Protein AF-A0A357WZM1-F1 (afdb_monomer)

Foldseek 3Di:
DVVCVVVVVVVVVVVVVLLVVLQVVLVVVVVVCVVVCVLVVLLVVCVVVCCLLPPQDDSPDPLVSLLSSLVVCLQAQVVSNNVSSLVSSLVSLCVVDPDNVDQDLSNVSSVLLVVLRNYQDNVVQLVVCVVVPNPGSCPCNVVSNVSSVVSVVVSSVCSVVPVPPPPDRDDPPDPPPPVPPD

Nearest PDB structures (foldseek):
  8gjg-assembly1_A  TM=2.738E-01  e=4.775E+00  synthetic construct

Mean predicted aligned error: 11.06 Å

pLDDT: mean 74.8, std 12.74, range [35.78, 91.56]

Sequence (182 aa):
VTNALLGGGEQAITLALTLGGAMCLWGGVMRIAEKGGLTALLAKVLAPLMRLLFPGLDPSGAACRAILMNMAANFLGLGNAATPLGIRAMNELSQLNPEPQSASRHMITFVVLNTASIQFLPTTVATLRLKYGAENPLNILPAVWLTSLGAAAVAIALSHLFALPNKKPQRQASASRRKAKA

Secondary structure (DSSP, 8-state):
-HHHHHHHHHHHHHHHHHHHHHHHHHHHHHHHHHHTTHHHHHHHHHHHHHHHHSTT--TTSHHHHHHHHHHHHHHTT-HHHHHHHHHHHHHHHHHT-S-TTS--HHHHHHHHHHHH---SS-HHHHHHHHHTT-S-TTTTHHHHHHHHHHHHHHHHHHHHHT------------SSSSSS--

Structure (mmCIF, N/CA/C/O backbone):
data_AF-A0A357WZM1-F1
#
_entry.id   AF-A0A357WZM1-F1
#
loop_
_atom_site.group_PDB
_atom_site.id
_atom_site.type_symbol
_atom_site.label_atom_id
_atom_site.label_alt_id
_atom_site.label_comp_id
_atom_site.label_asym_id
_atom_site.label_entity_id
_atom_site.label_seq_id
_atom_site.pdbx_PDB_ins_code
_atom_site.Cartn_x
_atom_site.Cartn_y
_atom_site.Cartn_z
_atom_site.occupancy
_atom_site.B_iso_or_equiv
_atom_site.auth_seq_id
_atom_site.auth_comp_id
_atom_site.auth_asym_id
_atom_site.auth_atom_id
_atom_site.pdbx_PDB_model_num
ATOM 1 N N . VAL A 1 1 ? 30.150 -16.099 1.520 1.00 61.38 1 VAL A N 1
ATOM 2 C CA . VAL A 1 1 ? 29.508 -15.261 2.565 1.00 61.38 1 VAL A CA 1
ATOM 3 C C . VAL A 1 1 ? 29.936 -13.795 2.448 1.00 61.38 1 VAL A C 1
ATOM 5 O O . VAL A 1 1 ? 29.063 -12.956 2.296 1.00 61.38 1 VAL A O 1
ATOM 8 N N . THR A 1 2 ? 31.234 -13.474 2.383 1.00 71.38 2 THR A N 1
ATOM 9 C CA . THR A 1 2 ? 31.750 -12.086 2.295 1.00 71.38 2 THR A CA 1
ATOM 10 C C . THR A 1 2 ? 31.256 -11.283 1.080 1.00 71.38 2 THR A C 1
ATOM 12 O O . THR A 1 2 ? 30.775 -10.171 1.258 1.00 71.38 2 THR A O 1
ATOM 15 N N . ASN A 1 3 ? 31.261 -11.850 -0.136 1.00 70.75 3 ASN A N 1
ATOM 16 C CA . ASN A 1 3 ? 30.740 -11.156 -1.331 1.00 70.75 3 ASN A CA 1
ATOM 17 C C . ASN A 1 3 ? 29.219 -10.927 -1.298 1.00 70.75 3 ASN A C 1
ATOM 19 O O . ASN A 1 3 ? 28.743 -9.931 -1.829 1.00 70.75 3 ASN A O 1
ATOM 23 N N . ALA A 1 4 ? 28.455 -11.814 -0.651 1.00 72.88 4 ALA A N 1
ATOM 24 C CA . ALA A 1 4 ? 27.015 -11.622 -0.466 1.00 72.88 4 ALA A CA 1
ATOM 25 C C . ALA A 1 4 ? 26.720 -10.532 0.580 1.00 72.88 4 ALA A C 1
ATOM 27 O O . ALA A 1 4 ? 25.769 -9.775 0.426 1.00 72.88 4 ALA A O 1
ATOM 28 N N . LEU A 1 5 ? 27.563 -10.418 1.613 1.00 73.06 5 LEU A N 1
ATOM 29 C CA . LEU A 1 5 ? 27.488 -9.361 2.625 1.00 73.06 5 LEU A CA 1
ATOM 30 C C . LEU A 1 5 ? 27.843 -7.983 2.046 1.00 73.06 5 LEU A C 1
ATOM 32 O O . LEU A 1 5 ? 27.104 -7.026 2.259 1.00 73.06 5 LEU A O 1
ATOM 36 N N . LEU A 1 6 ? 28.934 -7.891 1.278 1.00 77.00 6 LEU A N 1
ATOM 37 C CA . LEU A 1 6 ? 29.356 -6.642 0.634 1.00 77.00 6 LEU A CA 1
ATOM 38 C C . LEU A 1 6 ? 28.389 -6.221 -0.485 1.00 77.00 6 LEU A C 1
ATOM 40 O O . LEU A 1 6 ? 27.955 -5.072 -0.511 1.00 77.00 6 LEU A O 1
ATOM 44 N N . GLY A 1 7 ? 27.969 -7.158 -1.343 1.00 80.81 7 GLY A N 1
ATOM 45 C CA . GLY A 1 7 ? 26.978 -6.888 -2.389 1.00 80.81 7 GLY A CA 1
ATOM 46 C C . GLY A 1 7 ? 25.586 -6.557 -1.837 1.00 80.81 7 GLY A C 1
ATOM 47 O O . GLY A 1 7 ? 24.890 -5.707 -2.388 1.00 80.81 7 GLY A O 1
ATOM 48 N N . GLY A 1 8 ? 25.187 -7.167 -0.716 1.00 85.00 8 GLY A N 1
ATOM 49 C CA . GLY A 1 8 ? 23.934 -6.841 -0.032 1.00 85.00 8 GLY A CA 1
ATOM 50 C C . GLY A 1 8 ? 23.916 -5.417 0.529 1.00 85.00 8 GLY A C 1
ATOM 51 O O . GLY A 1 8 ? 22.894 -4.739 0.436 1.00 85.00 8 GLY A O 1
ATOM 52 N N . GLY A 1 9 ? 25.048 -4.936 1.057 1.00 85.75 9 GLY A N 1
ATOM 53 C CA . GLY A 1 9 ? 25.191 -3.557 1.533 1.00 85.75 9 GLY A CA 1
ATOM 54 C C . GLY A 1 9 ? 25.017 -2.523 0.417 1.00 85.75 9 GLY A C 1
ATOM 55 O O . GLY A 1 9 ? 24.249 -1.574 0.570 1.00 85.75 9 GLY A O 1
ATOM 56 N N . GLU A 1 10 ? 25.663 -2.737 -0.731 1.00 87.69 10 GLU A N 1
ATOM 57 C CA . GLU A 1 10 ? 25.513 -1.876 -1.913 1.00 87.69 10 GLU A CA 1
ATOM 58 C C . GLU A 1 10 ? 24.062 -1.856 -2.420 1.00 87.69 10 GLU A C 1
ATOM 60 O O . GLU A 1 10 ? 23.480 -0.789 -2.625 1.00 87.69 10 GLU A O 1
ATOM 65 N N . GLN A 1 11 ? 23.437 -3.031 -2.548 1.00 81.62 11 GLN A N 1
ATOM 66 C CA . GLN A 1 11 ? 22.039 -3.144 -2.972 1.00 81.62 11 GLN A CA 1
ATOM 67 C C . GLN A 1 11 ? 21.083 -2.434 -2.009 1.00 81.62 11 GLN A C 1
ATOM 69 O O . GLN A 1 11 ? 20.150 -1.768 -2.460 1.00 81.62 11 GLN A O 1
ATOM 74 N N . ALA A 1 12 ? 21.317 -2.534 -0.698 1.00 82.50 12 ALA A N 1
ATOM 75 C CA . ALA A 1 12 ? 20.503 -1.859 0.305 1.00 82.50 12 ALA A CA 1
ATOM 76 C C . ALA A 1 12 ? 20.584 -0.329 0.177 1.00 82.50 12 ALA A C 1
ATOM 78 O O . ALA A 1 12 ? 19.553 0.341 0.240 1.00 82.50 12 ALA A O 1
ATOM 79 N N . ILE A 1 13 ? 21.779 0.226 -0.054 1.00 91.19 13 ILE A N 1
ATOM 80 C CA . ILE A 1 13 ? 21.974 1.672 -0.247 1.00 91.19 13 ILE A CA 1
ATOM 81 C C . ILE A 1 13 ? 21.294 2.138 -1.538 1.00 91.19 13 ILE A C 1
ATOM 83 O O . ILE A 1 13 ? 20.535 3.110 -1.516 1.00 91.19 13 ILE A O 1
ATOM 87 N N . THR A 1 14 ? 21.500 1.427 -2.650 1.00 85.94 14 THR A N 1
ATOM 88 C CA . THR A 1 14 ? 20.851 1.750 -3.930 1.00 85.94 14 THR A CA 1
ATOM 89 C C . THR A 1 14 ? 19.330 1.692 -3.806 1.00 85.94 14 THR A C 1
ATOM 91 O O . THR A 1 14 ? 18.629 2.588 -4.287 1.00 85.94 14 THR A O 1
ATOM 94 N N . LEU A 1 15 ? 18.797 0.686 -3.107 1.00 76.44 15 LEU A N 1
ATOM 95 C CA . LEU A 1 15 ? 17.368 0.577 -2.830 1.00 76.44 15 LEU A CA 1
ATOM 96 C C . LEU A 1 15 ? 16.867 1.747 -1.974 1.00 76.44 15 LEU A C 1
ATOM 98 O O . LEU A 1 15 ? 15.852 2.353 -2.315 1.00 76.44 15 LEU A O 1
ATOM 102 N N . ALA A 1 16 ? 17.577 2.097 -0.898 1.00 79.88 16 ALA A N 1
ATOM 103 C CA . ALA A 1 16 ? 17.202 3.194 -0.010 1.00 79.88 16 ALA A CA 1
ATOM 104 C C . ALA A 1 16 ? 17.150 4.539 -0.748 1.00 79.88 16 ALA A C 1
ATOM 106 O O . ALA A 1 16 ? 16.181 5.283 -0.597 1.00 79.88 16 ALA A O 1
ATOM 107 N N . LEU A 1 17 ? 18.142 4.831 -1.596 1.00 83.94 17 LEU A N 1
ATOM 108 C CA . LEU A 1 17 ? 18.166 6.044 -2.418 1.00 83.94 17 LEU A CA 1
ATOM 109 C C . LEU A 1 17 ? 17.036 6.055 -3.453 1.00 83.94 17 LEU A C 1
ATOM 111 O O . LEU A 1 17 ? 16.369 7.076 -3.627 1.00 83.94 17 LEU A O 1
ATOM 115 N N . THR A 1 18 ? 16.773 4.915 -4.095 1.00 75.12 18 THR A N 1
ATOM 116 C CA . THR A 1 18 ? 15.692 4.779 -5.084 1.00 75.12 18 THR A CA 1
ATOM 117 C C . THR A 1 18 ? 14.321 5.008 -4.442 1.00 75.12 18 THR A C 1
ATOM 119 O O . THR A 1 18 ? 13.515 5.793 -4.948 1.00 75.12 18 THR A O 1
ATOM 122 N N . LEU A 1 19 ? 14.065 4.371 -3.293 1.00 72.50 19 LEU A N 1
ATOM 123 C CA . LEU A 1 19 ? 12.827 4.541 -2.530 1.00 72.50 19 LEU A CA 1
ATOM 124 C C . LEU A 1 19 ? 12.699 5.964 -1.980 1.00 72.50 19 LEU A C 1
ATOM 126 O O . LEU A 1 19 ? 11.633 6.562 -2.105 1.00 72.50 19 LEU A O 1
ATOM 130 N N . GLY A 1 20 ? 13.775 6.534 -1.432 1.00 74.31 20 GLY A N 1
ATOM 131 C CA . GLY A 1 20 ? 13.798 7.901 -0.911 1.00 74.31 20 GLY A CA 1
ATOM 132 C C . GLY A 1 20 ? 13.501 8.950 -1.986 1.00 74.31 20 GLY A C 1
ATOM 133 O O . GLY A 1 20 ? 12.662 9.827 -1.783 1.00 74.31 20 GLY A O 1
ATOM 134 N N . GLY A 1 21 ? 14.113 8.827 -3.167 1.00 76.00 21 GLY A N 1
ATOM 135 C CA . GLY A 1 21 ? 13.837 9.706 -4.306 1.00 76.00 21 GLY A CA 1
ATOM 136 C C . GLY A 1 21 ? 12.380 9.618 -4.771 1.00 76.00 21 GLY A C 1
ATOM 137 O O . GLY A 1 21 ? 11.715 10.644 -4.940 1.00 76.00 21 GLY A O 1
ATOM 138 N N . ALA A 1 22 ? 11.849 8.398 -4.898 1.00 68.94 22 ALA A N 1
ATOM 139 C CA . ALA A 1 22 ? 10.446 8.176 -5.242 1.00 68.94 22 ALA A CA 1
ATOM 140 C C . ALA A 1 22 ? 9.491 8.755 -4.180 1.00 68.94 22 ALA A C 1
ATOM 142 O O . ALA A 1 22 ? 8.516 9.418 -4.530 1.00 68.94 22 ALA A O 1
ATOM 143 N N . MET A 1 23 ? 9.786 8.568 -2.889 1.00 69.38 23 MET A N 1
ATOM 144 C CA . MET A 1 23 ? 9.029 9.135 -1.767 1.00 69.38 23 MET A CA 1
ATOM 145 C C . MET A 1 23 ? 8.941 10.656 -1.834 1.00 69.38 23 MET A C 1
ATOM 147 O O . MET A 1 23 ? 7.855 11.215 -1.677 1.00 69.38 23 MET A O 1
ATOM 151 N N . CYS A 1 24 ? 10.069 11.321 -2.086 1.00 76.00 24 CYS A N 1
ATOM 152 C CA . CYS A 1 24 ? 10.130 12.773 -2.202 1.00 76.00 24 CYS A CA 1
ATOM 153 C C . CYS A 1 24 ? 9.317 13.278 -3.401 1.00 76.00 24 CYS A C 1
ATOM 155 O O . CYS A 1 24 ? 8.497 14.186 -3.242 1.00 76.00 24 CYS A O 1
ATOM 157 N N . LEU A 1 25 ? 9.488 12.662 -4.576 1.00 78.00 25 LEU A N 1
ATOM 158 C CA . LEU A 1 25 ? 8.759 13.026 -5.793 1.00 78.00 25 LEU A CA 1
ATOM 159 C C . LEU A 1 25 ? 7.248 12.864 -5.603 1.00 78.00 25 LEU A C 1
ATOM 161 O O . LEU A 1 25 ? 6.482 13.814 -5.774 1.00 78.00 25 LEU A O 1
ATOM 165 N N . TRP A 1 26 ? 6.814 11.666 -5.215 1.00 69.69 26 TRP A N 1
ATOM 166 C CA . TRP A 1 26 ? 5.396 11.352 -5.086 1.00 69.69 26 TRP A CA 1
ATOM 167 C C . TRP A 1 26 ? 4.749 12.062 -3.901 1.00 69.69 26 TRP A C 1
ATOM 169 O O . TRP A 1 26 ? 3.608 12.506 -4.007 1.00 69.69 26 TRP A O 1
ATOM 179 N N . GLY A 1 27 ? 5.482 12.261 -2.804 1.00 68.81 27 GLY A N 1
ATOM 180 C CA . GLY A 1 27 ? 5.048 13.111 -1.698 1.00 68.81 27 GLY A CA 1
ATOM 181 C C . GLY A 1 27 ? 4.812 14.560 -2.139 1.00 68.81 27 GLY A C 1
ATOM 182 O O . GLY A 1 27 ? 3.825 15.173 -1.725 1.00 68.81 27 GLY A O 1
ATOM 183 N N . GLY A 1 28 ? 5.667 15.091 -3.019 1.00 75.75 28 GLY A N 1
ATOM 184 C CA . GLY A 1 28 ? 5.513 16.409 -3.637 1.00 75.75 28 GLY A CA 1
ATOM 185 C C . GLY A 1 28 ? 4.288 16.502 -4.550 1.00 75.75 28 GLY A C 1
ATOM 186 O O . GLY A 1 28 ? 3.418 17.343 -4.316 1.00 75.75 28 GLY A O 1
ATOM 187 N N . VAL A 1 29 ? 4.172 15.599 -5.531 1.00 76.38 29 VAL A N 1
ATOM 188 C CA . VAL A 1 29 ? 3.002 15.495 -6.431 1.00 76.38 29 VAL A CA 1
ATOM 189 C C . VAL A 1 29 ? 1.712 15.385 -5.627 1.00 76.38 29 VAL A C 1
ATOM 191 O O . VAL A 1 29 ? 0.717 16.048 -5.914 1.00 76.38 29 VAL A O 1
ATOM 194 N N . MET A 1 30 ? 1.732 14.595 -4.560 1.00 71.31 30 ME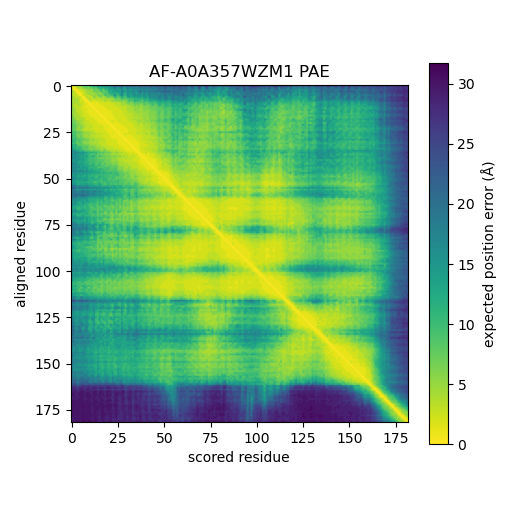T A N 1
ATOM 195 C CA . MET A 1 30 ? 0.559 14.406 -3.727 1.00 71.31 30 MET A CA 1
ATOM 196 C C . MET A 1 30 ? 0.197 15.658 -2.916 1.00 71.31 30 MET A C 1
ATOM 198 O O . MET A 1 30 ? -0.981 15.985 -2.818 1.00 71.31 30 MET A O 1
ATOM 202 N N . ARG A 1 31 ? 1.174 16.412 -2.393 1.00 74.94 31 ARG A N 1
ATOM 203 C CA . ARG A 1 31 ? 0.897 17.718 -1.772 1.00 74.94 31 ARG A CA 1
ATOM 204 C C . ARG A 1 31 ? 0.236 18.684 -2.754 1.00 74.94 31 ARG A C 1
ATOM 206 O O . ARG A 1 31 ? -0.607 19.474 -2.338 1.00 74.94 31 ARG A O 1
ATOM 213 N N . ILE A 1 32 ? 0.587 18.615 -4.039 1.00 83.50 32 ILE A N 1
ATOM 214 C CA . ILE A 1 32 ? -0.069 19.401 -5.092 1.00 83.50 32 ILE A CA 1
ATOM 215 C C . ILE A 1 32 ? -1.507 18.911 -5.301 1.00 83.50 32 ILE A C 1
ATOM 217 O O . ILE A 1 32 ? -2.422 19.727 -5.283 1.00 83.50 32 ILE A O 1
ATOM 221 N N . ALA A 1 33 ? -1.732 17.598 -5.417 1.00 75.75 33 ALA A N 1
ATOM 222 C CA . ALA A 1 33 ? -3.074 17.022 -5.550 1.00 75.75 33 ALA A CA 1
ATOM 223 C C . ALA A 1 33 ? -3.986 17.350 -4.351 1.00 75.75 33 ALA A C 1
ATOM 225 O O . ALA A 1 33 ? -5.180 17.596 -4.527 1.00 75.75 33 ALA A O 1
ATOM 226 N N . GLU A 1 34 ? -3.426 17.381 -3.137 1.00 73.44 34 GLU A N 1
ATOM 227 C CA . GLU A 1 34 ? -4.128 17.753 -1.905 1.00 73.44 34 GLU A CA 1
ATOM 228 C C . GLU A 1 34 ? -4.521 19.228 -1.909 1.00 73.44 34 GLU A C 1
ATOM 230 O O . GLU A 1 34 ? -5.689 19.553 -1.703 1.00 73.44 34 GLU A O 1
ATOM 235 N N . LYS A 1 35 ? -3.576 20.117 -2.232 1.00 81.19 35 LYS A N 1
ATOM 236 C CA . LYS A 1 35 ? -3.851 21.553 -2.371 1.00 81.19 35 LYS A CA 1
ATOM 237 C C . LYS A 1 35 ? -4.806 21.864 -3.527 1.00 81.19 35 LYS A C 1
ATOM 239 O O . LYS A 1 35 ? -5.572 22.814 -3.430 1.00 81.19 35 LYS A O 1
ATOM 244 N N . GLY A 1 36 ? -4.784 21.060 -4.589 1.00 82.69 36 GLY A N 1
ATOM 245 C CA . GLY A 1 36 ? -5.675 21.171 -5.745 1.00 82.69 36 GLY A CA 1
ATOM 246 C C . GLY A 1 36 ? -7.072 20.578 -5.534 1.00 82.69 36 GLY A C 1
ATOM 247 O O . GLY A 1 36 ? -7.882 20.608 -6.452 1.00 82.69 36 GLY A O 1
ATOM 248 N N . GLY A 1 37 ? -7.371 20.009 -4.360 1.00 78.81 37 GLY A N 1
ATOM 249 C CA . GLY A 1 37 ? -8.698 19.475 -4.035 1.00 78.81 37 GLY A CA 1
ATOM 250 C C . GLY A 1 37 ? -9.043 18.128 -4.683 1.00 78.81 37 GLY A C 1
ATOM 251 O O . GLY A 1 37 ? -10.120 17.590 -4.422 1.00 78.81 37 GLY A O 1
ATOM 252 N N . LEU A 1 38 ? -8.134 17.528 -5.463 1.00 76.12 38 LEU A N 1
ATOM 253 C CA . LEU A 1 38 ? -8.344 16.215 -6.086 1.00 76.12 38 LEU A CA 1
ATOM 254 C C . LEU A 1 38 ? -8.554 15.123 -5.029 1.00 76.12 38 LEU A C 1
ATOM 256 O O . LEU A 1 38 ? -9.385 14.231 -5.188 1.00 76.12 38 LEU A O 1
ATOM 260 N N . THR A 1 39 ? -7.841 15.230 -3.909 1.00 69.62 39 THR A N 1
ATOM 261 C CA . THR A 1 39 ? -7.964 14.308 -2.773 1.00 69.62 39 THR A CA 1
ATOM 262 C C . THR A 1 39 ? -9.331 14.410 -2.106 1.00 69.62 39 THR A C 1
ATOM 264 O O . THR A 1 39 ? -9.904 13.391 -1.735 1.00 69.62 39 THR A O 1
ATOM 267 N N . ALA A 1 40 ? -9.888 15.619 -2.000 1.00 71.00 40 ALA A N 1
ATOM 268 C CA . ALA A 1 40 ? -11.213 15.856 -1.441 1.00 71.00 40 ALA A CA 1
ATOM 269 C C . ALA A 1 40 ? -12.321 15.330 -2.367 1.00 71.00 40 ALA A C 1
ATOM 271 O O . ALA A 1 40 ? -13.323 14.790 -1.893 1.00 71.00 40 ALA A O 1
ATOM 272 N N . LEU A 1 41 ? -12.128 15.438 -3.685 1.00 78.06 41 LEU A N 1
ATOM 273 C CA . LEU A 1 41 ? -13.025 14.848 -4.677 1.00 78.06 41 LEU A CA 1
ATOM 274 C C . LEU A 1 41 ? -13.015 13.315 -4.589 1.00 78.06 41 LEU A C 1
ATOM 276 O O . LEU A 1 41 ? -14.074 12.703 -4.451 1.00 78.06 41 LEU A O 1
ATOM 280 N N . LEU A 1 42 ? -11.828 12.701 -4.589 1.00 71.25 42 LEU A N 1
ATOM 281 C CA . LEU A 1 42 ? -11.670 11.254 -4.416 1.00 71.25 42 LEU A CA 1
ATOM 282 C C . LEU A 1 42 ? -12.239 10.777 -3.078 1.00 71.25 42 LEU A C 1
ATOM 284 O O . LEU A 1 42 ? -12.918 9.755 -3.037 1.00 71.25 42 LEU A O 1
ATOM 288 N N . ALA A 1 43 ? -12.037 11.541 -2.002 1.00 67.25 43 ALA A N 1
ATOM 289 C CA . ALA A 1 43 ? -12.618 11.252 -0.697 1.00 67.25 43 ALA A CA 1
ATOM 290 C C . ALA A 1 43 ? -14.147 11.224 -0.740 1.00 67.25 43 ALA A C 1
ATOM 292 O O . ALA A 1 43 ? -14.740 10.339 -0.136 1.00 67.25 43 ALA A O 1
ATOM 293 N N . LYS A 1 44 ? -14.796 12.141 -1.471 1.00 73.31 44 LYS A N 1
ATOM 294 C CA . LYS A 1 44 ? -16.257 12.127 -1.645 1.00 73.31 44 LYS A CA 1
ATOM 295 C C . LYS A 1 44 ? -16.735 10.922 -2.451 1.00 73.31 44 LYS A C 1
ATOM 297 O O . LYS A 1 44 ? -17.702 10.285 -2.047 1.00 73.31 44 LYS A O 1
ATOM 302 N N . VAL A 1 45 ? -16.060 10.602 -3.556 1.00 77.38 45 VAL A N 1
ATOM 303 C CA . VAL A 1 45 ? -16.427 9.470 -4.427 1.00 77.38 45 VAL A CA 1
ATOM 304 C C . VAL A 1 45 ? -16.250 8.135 -3.700 1.00 77.38 45 VAL A C 1
ATOM 306 O O . VAL A 1 45 ? -17.105 7.259 -3.786 1.00 77.38 45 VAL A O 1
ATOM 309 N N . LEU A 1 46 ? -15.167 7.993 -2.935 1.00 73.62 46 LEU A N 1
ATOM 310 C CA . LEU A 1 46 ? -14.834 6.774 -2.200 1.00 73.62 46 LEU A CA 1
ATOM 311 C C . LEU A 1 46 ? -15.380 6.760 -0.763 1.00 73.62 46 LEU A C 1
ATOM 313 O O . LEU A 1 46 ? -15.225 5.758 -0.071 1.00 73.62 46 LEU A O 1
ATOM 317 N N . ALA A 1 47 ? -16.057 7.820 -0.309 1.00 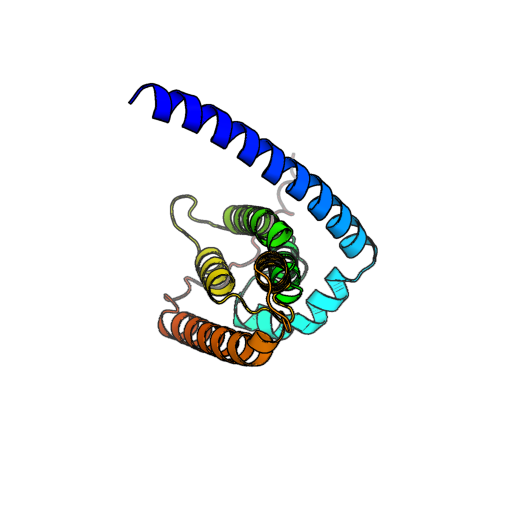71.62 47 ALA A N 1
ATOM 318 C CA . ALA A 1 47 ? -16.681 7.900 1.014 1.00 71.62 47 ALA A CA 1
ATOM 319 C C . ALA A 1 47 ? -17.583 6.700 1.368 1.00 71.62 47 ALA A C 1
ATOM 321 O O . ALA A 1 47 ? -17.450 6.194 2.487 1.00 71.62 47 ALA A O 1
ATOM 322 N N . PRO A 1 48 ? -18.492 6.215 0.491 1.00 76.69 48 PRO A N 1
ATOM 323 C CA . PRO A 1 48 ? -19.324 5.055 0.819 1.00 76.69 48 PRO A CA 1
ATOM 324 C C . PRO A 1 48 ? -18.489 3.785 1.015 1.00 76.69 48 PRO A C 1
ATOM 326 O O . PRO A 1 48 ? -18.726 3.036 1.962 1.00 76.69 48 PRO A O 1
ATOM 329 N N . LEU A 1 49 ? -17.461 3.588 0.185 1.00 77.50 49 LEU A N 1
ATOM 330 C CA . LEU A 1 49 ? -16.536 2.463 0.300 1.00 77.50 49 LEU A CA 1
ATOM 331 C C . LEU A 1 49 ? -15.707 2.556 1.592 1.00 77.50 49 LEU A C 1
ATOM 333 O O . LEU A 1 49 ? -15.575 1.577 2.320 1.00 77.50 49 LEU A O 1
ATOM 337 N N . MET A 1 50 ? -15.212 3.748 1.930 1.00 77.19 50 MET A N 1
ATOM 338 C CA . MET A 1 50 ? -14.452 3.990 3.159 1.00 77.19 50 MET A CA 1
ATOM 339 C C . MET A 1 50 ? -15.279 3.746 4.418 1.00 77.19 50 MET A C 1
ATOM 341 O O . MET A 1 50 ? -14.777 3.153 5.367 1.00 77.19 50 MET A O 1
ATOM 345 N N . ARG A 1 51 ? -16.555 4.148 4.434 1.00 77.00 51 ARG A N 1
ATOM 346 C CA . ARG A 1 51 ? -17.454 3.886 5.570 1.00 77.00 51 ARG A CA 1
ATOM 347 C C . ARG A 1 51 ? -17.724 2.398 5.774 1.00 77.00 51 ARG A C 1
ATOM 349 O O . ARG A 1 51 ? -17.880 1.974 6.917 1.00 77.00 51 ARG A O 1
ATOM 356 N N . LEU A 1 52 ? -17.769 1.630 4.686 1.00 76.81 52 LEU A N 1
ATOM 357 C CA . LEU A 1 52 ? -17.946 0.182 4.731 1.00 76.81 52 LEU A CA 1
ATOM 358 C C . LEU A 1 52 ? -16.679 -0.526 5.240 1.00 76.81 52 LEU A C 1
ATOM 360 O O . LEU A 1 52 ? -16.761 -1.357 6.143 1.00 76.81 52 LEU A O 1
ATOM 364 N N . LEU A 1 53 ? -15.512 -0.173 4.692 1.00 79.12 53 LEU A N 1
ATOM 365 C CA . LEU A 1 53 ? -14.237 -0.848 4.970 1.00 79.12 53 LEU A CA 1
ATOM 366 C C . LEU A 1 53 ? -13.582 -0.394 6.283 1.00 79.12 53 LEU A C 1
ATOM 368 O O . LEU A 1 53 ? -13.008 -1.206 7.008 1.00 79.12 53 LEU A O 1
ATOM 372 N N . PHE A 1 54 ? -13.687 0.893 6.615 1.00 83.44 54 PHE A N 1
ATOM 373 C CA . PHE A 1 54 ? -13.051 1.522 7.776 1.00 83.44 54 PHE A CA 1
ATOM 374 C C . PHE A 1 54 ? -14.095 2.179 8.695 1.00 83.44 54 PHE A C 1
ATOM 376 O O . PHE A 1 54 ? -14.104 3.403 8.869 1.00 83.44 54 PHE A O 1
ATOM 383 N N . PRO A 1 55 ? -14.991 1.396 9.322 1.00 80.25 55 PRO A N 1
ATOM 384 C CA . PRO A 1 55 ? -16.016 1.953 10.195 1.00 80.25 55 PRO A CA 1
ATOM 385 C C . PRO A 1 55 ? -15.378 2.673 11.392 1.00 80.25 55 PRO A C 1
ATOM 387 O O . PRO A 1 55 ? -14.459 2.154 12.029 1.00 80.25 55 PRO A O 1
ATOM 390 N N . GLY A 1 56 ? -15.879 3.870 11.706 1.00 77.44 56 GLY A N 1
ATOM 391 C CA . GLY A 1 56 ? -15.412 4.687 12.832 1.00 77.44 56 GLY A CA 1
ATOM 392 C C . GLY A 1 56 ? -14.191 5.571 12.551 1.00 77.44 56 GLY A C 1
ATOM 393 O O . GLY A 1 56 ? -13.820 6.347 13.427 1.00 77.44 56 GLY A O 1
ATOM 394 N N . LEU A 1 57 ? -13.593 5.506 11.356 1.00 81.88 57 LEU A N 1
ATOM 395 C CA . LEU A 1 57 ? -12.560 6.460 10.949 1.00 81.88 57 LEU A CA 1
ATOM 396 C C . LEU A 1 57 ? -13.202 7.799 10.553 1.00 81.88 57 LEU A C 1
ATOM 398 O O . LEU A 1 57 ? -14.212 7.813 9.848 1.00 81.88 57 LEU A O 1
ATOM 402 N N . ASP A 1 58 ? -12.605 8.921 10.964 1.00 78.88 58 ASP A N 1
ATOM 403 C CA . ASP A 1 58 ? -13.033 10.246 10.503 1.00 78.88 58 ASP A CA 1
ATOM 404 C C . ASP A 1 58 ? -12.738 10.395 8.995 1.00 78.88 58 ASP A C 1
ATOM 406 O O . ASP A 1 58 ? -11.562 10.371 8.608 1.00 78.88 58 ASP A O 1
ATOM 410 N N . PRO A 1 59 ? -13.761 10.578 8.132 1.00 70.06 59 PRO A N 1
ATOM 411 C CA . PRO A 1 59 ? -13.568 10.746 6.692 1.00 70.06 59 PRO A CA 1
ATOM 412 C C . PRO A 1 59 ? -12.689 11.949 6.328 1.00 70.06 59 PRO A C 1
ATOM 414 O O . PRO A 1 59 ? -12.056 11.943 5.274 1.00 70.06 59 PRO A O 1
ATOM 417 N N . SER A 1 60 ? -12.631 12.958 7.202 1.00 70.19 60 SER A N 1
ATOM 418 C CA . SER A 1 60 ? -11.830 14.174 7.039 1.00 70.19 60 SER A CA 1
ATOM 419 C C . SER A 1 60 ? -10.487 14.108 7.782 1.00 70.19 60 SER A C 1
ATOM 421 O O . SER A 1 60 ? -9.745 15.093 7.802 1.00 70.19 60 SER A O 1
ATOM 423 N N . GLY A 1 61 ? -10.147 12.970 8.394 1.00 79.19 61 GLY A N 1
ATOM 424 C CA . GLY A 1 61 ? -8.909 12.766 9.147 1.00 79.19 61 GLY A CA 1
ATOM 425 C C . GLY A 1 61 ? -7.685 12.473 8.269 1.00 79.19 61 GLY A C 1
ATOM 426 O O . GLY A 1 61 ? -7.796 12.102 7.099 1.00 79.19 61 GLY A O 1
ATOM 427 N N . ALA A 1 62 ? -6.486 12.610 8.848 1.00 80.31 62 ALA A N 1
ATOM 428 C CA . ALA A 1 62 ? -5.219 12.355 8.152 1.00 80.31 62 ALA A CA 1
ATOM 429 C C . ALA A 1 62 ? -5.065 10.890 7.701 1.00 80.31 62 ALA A C 1
ATOM 431 O O . ALA A 1 62 ? -4.649 10.644 6.569 1.00 80.31 62 ALA A O 1
ATOM 432 N N . ALA A 1 63 ? -5.496 9.933 8.530 1.00 84.25 63 ALA A N 1
ATOM 433 C CA . ALA A 1 63 ? -5.494 8.511 8.192 1.00 84.25 63 ALA A CA 1
ATOM 434 C C . ALA A 1 63 ? -6.356 8.200 6.956 1.00 84.25 63 ALA A C 1
ATOM 436 O O . ALA A 1 63 ? -5.883 7.551 6.025 1.00 84.25 63 ALA A O 1
ATOM 437 N N . CYS A 1 64 ? -7.586 8.729 6.894 1.00 82.69 64 CYS A N 1
ATOM 438 C CA . CYS A 1 64 ? -8.474 8.545 5.742 1.00 82.69 64 CYS A CA 1
ATOM 439 C C . CYS A 1 64 ? -7.847 9.114 4.461 1.00 82.69 64 CYS A C 1
ATOM 441 O O . CYS A 1 64 ? -7.783 8.429 3.439 1.00 82.69 64 CYS A O 1
ATOM 443 N N . ARG A 1 65 ? -7.299 10.338 4.533 1.00 79.69 65 ARG A N 1
ATOM 444 C CA . ARG A 1 65 ? -6.595 10.963 3.403 1.00 79.69 65 ARG A CA 1
ATOM 445 C C . ARG A 1 65 ? -5.429 10.107 2.909 1.00 79.69 65 ARG A C 1
ATOM 447 O O . ARG A 1 65 ? -5.294 9.916 1.706 1.00 79.69 65 ARG A O 1
ATOM 454 N N . ALA A 1 66 ? -4.602 9.575 3.807 1.00 83.12 66 ALA A N 1
ATOM 455 C CA . ALA A 1 66 ? -3.457 8.751 3.429 1.00 83.12 66 ALA A CA 1
ATOM 456 C C . ALA A 1 66 ? -3.879 7.423 2.768 1.00 83.12 66 ALA A C 1
ATOM 458 O O . ALA A 1 66 ? -3.313 7.047 1.740 1.00 83.12 66 ALA A O 1
ATOM 459 N N . ILE A 1 67 ? -4.907 6.751 3.301 1.00 87.00 67 ILE A N 1
ATOM 460 C CA . ILE A 1 67 ?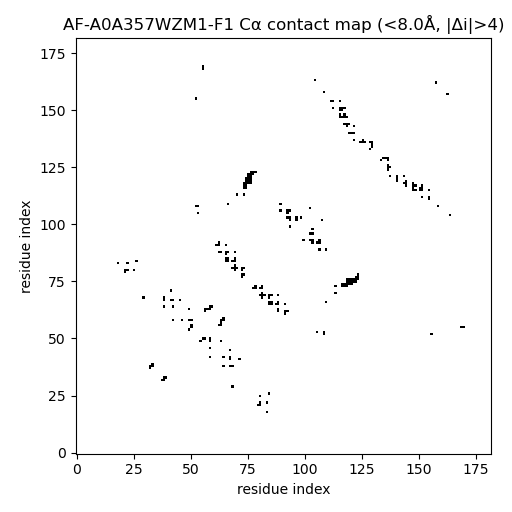 -5.458 5.509 2.731 1.00 87.00 67 ILE A CA 1
ATOM 461 C C . ILE A 1 67 ? -6.014 5.758 1.329 1.00 87.00 67 ILE A C 1
ATOM 463 O O . ILE A 1 67 ? -5.654 5.050 0.391 1.00 87.00 67 ILE A O 1
ATOM 467 N N . LEU A 1 68 ? -6.861 6.780 1.173 1.00 81.56 68 LEU A N 1
ATOM 468 C CA . LEU A 1 68 ? -7.454 7.151 -0.114 1.00 81.56 68 LEU A CA 1
ATOM 469 C C . LEU A 1 68 ? -6.392 7.401 -1.179 1.00 81.56 68 LEU A C 1
ATOM 471 O O . LEU A 1 68 ? -6.576 7.053 -2.340 1.00 81.56 68 LEU A O 1
ATOM 475 N N . MET A 1 69 ? -5.267 7.975 -0.775 1.00 77.56 69 MET A N 1
ATOM 476 C CA . MET A 1 69 ? -4.190 8.318 -1.687 1.00 77.56 69 MET A CA 1
ATOM 477 C C . MET A 1 69 ? -3.333 7.135 -2.079 1.00 77.56 69 MET A C 1
ATOM 479 O O . MET A 1 69 ? -2.974 7.015 -3.247 1.00 77.56 69 MET A O 1
ATOM 483 N N . ASN A 1 70 ? -3.056 6.229 -1.146 1.00 85.06 70 ASN A N 1
ATOM 484 C CA . ASN A 1 70 ? -2.477 4.946 -1.505 1.00 85.06 70 ASN A CA 1
ATOM 485 C C . ASN A 1 70 ? -3.417 4.169 -2.451 1.00 85.06 70 ASN A C 1
ATOM 487 O O . ASN A 1 70 ? -2.956 3.658 -3.469 1.00 85.06 70 ASN A O 1
ATOM 491 N N . MET A 1 71 ? -4.725 4.143 -2.177 1.00 81.44 71 MET A N 1
ATOM 492 C CA . MET A 1 71 ? -5.698 3.483 -3.050 1.00 81.44 71 MET A CA 1
ATOM 493 C C . MET A 1 71 ? -5.771 4.134 -4.432 1.00 81.44 71 MET A C 1
ATOM 495 O O . MET A 1 71 ? -5.799 3.419 -5.425 1.00 81.44 71 MET A O 1
ATOM 499 N N . ALA A 1 72 ? -5.744 5.465 -4.523 1.00 77.69 72 ALA A N 1
ATOM 500 C CA . ALA A 1 72 ? -5.716 6.179 -5.796 1.00 77.69 72 ALA A CA 1
ATOM 501 C C . ALA A 1 72 ? -4.419 5.913 -6.576 1.00 77.69 72 ALA A C 1
ATOM 503 O O . ALA A 1 72 ? -4.465 5.679 -7.781 1.00 77.69 72 ALA A O 1
ATOM 504 N N . ALA A 1 73 ? -3.268 5.893 -5.896 1.00 77.44 73 ALA A N 1
ATOM 505 C CA . ALA A 1 73 ? -1.988 5.544 -6.506 1.00 77.44 73 ALA A CA 1
ATOM 506 C C . ALA A 1 73 ? -1.992 4.105 -7.038 1.00 77.44 73 ALA A C 1
ATOM 508 O O . ALA A 1 73 ? -1.569 3.873 -8.169 1.00 77.44 73 ALA A O 1
ATOM 509 N N . ASN A 1 74 ? -2.535 3.159 -6.265 1.00 79.81 74 ASN A N 1
ATOM 510 C CA . ASN A 1 74 ? -2.747 1.791 -6.723 1.00 79.81 74 ASN A CA 1
ATOM 511 C C . ASN A 1 74 ? -3.692 1.762 -7.930 1.00 79.81 74 ASN A C 1
ATOM 513 O O . ASN A 1 74 ? -3.308 1.252 -8.976 1.00 79.81 74 ASN A O 1
AT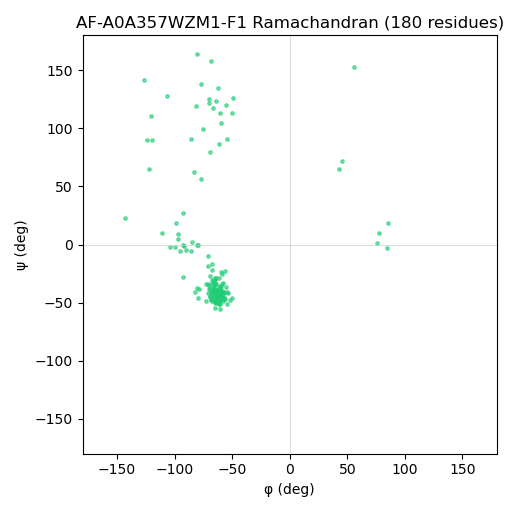OM 517 N N . PHE A 1 75 ? -4.858 2.398 -7.857 1.00 76.56 75 PHE A N 1
ATOM 518 C CA . PHE A 1 75 ? -5.839 2.406 -8.942 1.00 76.56 75 PHE A CA 1
ATOM 519 C C . PHE A 1 75 ? -5.273 2.960 -10.259 1.00 76.56 75 PHE A C 1
ATOM 521 O O . PHE A 1 75 ? -5.497 2.383 -11.320 1.00 76.56 75 PHE A O 1
ATOM 528 N N . LEU A 1 76 ? -4.469 4.024 -10.199 1.00 74.00 76 LEU A N 1
ATOM 529 C CA . LEU A 1 76 ? -3.827 4.647 -11.364 1.00 74.00 76 LEU A CA 1
ATOM 530 C C . LEU A 1 76 ? -2.558 3.921 -11.851 1.00 74.00 76 LEU A C 1
ATOM 532 O O . LEU A 1 76 ? -1.932 4.365 -12.813 1.00 74.00 76 LEU A O 1
ATOM 536 N N . GLY A 1 77 ? -2.150 2.830 -11.197 1.00 68.12 77 GLY A N 1
ATOM 537 C CA . GLY A 1 77 ? -0.949 2.081 -11.571 1.00 68.12 77 GLY A CA 1
ATOM 538 C C . GLY A 1 77 ? 0.360 2.707 -11.128 1.00 68.12 77 GLY A C 1
ATOM 539 O O . GLY A 1 77 ? 1.425 2.249 -11.531 1.00 68.12 77 GLY A O 1
ATOM 540 N N . LEU A 1 78 ? 0.320 3.735 -10.286 1.00 70.00 78 LEU A N 1
ATOM 541 C CA . LEU A 1 78 ? 1.501 4.403 -9.750 1.00 70.00 78 LEU A CA 1
ATOM 542 C C . LEU A 1 78 ? 2.129 3.550 -8.632 1.00 70.00 78 LEU A C 1
ATOM 544 O O . LEU A 1 78 ? 2.296 4.010 -7.506 1.00 70.00 78 LEU A O 1
ATOM 548 N N . GLY A 1 79 ? 2.476 2.292 -8.925 1.00 67.44 79 GLY A N 1
ATOM 549 C CA . GLY A 1 79 ? 2.952 1.316 -7.934 1.00 67.44 79 GLY A CA 1
ATOM 550 C C . GLY A 1 79 ? 4.197 1.782 -7.170 1.00 67.44 79 GLY A C 1
ATOM 551 O O . GLY A 1 79 ? 4.311 1.551 -5.971 1.00 67.44 79 GLY A O 1
ATOM 552 N N . ASN A 1 80 ? 5.071 2.553 -7.826 1.00 67.25 80 ASN A N 1
ATOM 553 C CA . ASN A 1 80 ? 6.249 3.167 -7.196 1.00 67.25 80 ASN A CA 1
ATOM 554 C C . ASN A 1 80 ? 5.894 4.260 -6.163 1.00 67.25 80 ASN A C 1
ATOM 556 O O . ASN A 1 80 ? 6.702 4.574 -5.294 1.00 67.25 80 ASN A O 1
ATOM 560 N N . ALA A 1 81 ? 4.696 4.843 -6.253 1.00 68.31 81 ALA A N 1
ATOM 561 C CA . ALA A 1 81 ? 4.155 5.815 -5.302 1.00 68.31 81 ALA A CA 1
ATOM 562 C C . ALA A 1 81 ? 3.310 5.151 -4.208 1.00 68.31 81 ALA A C 1
ATOM 564 O O . ALA A 1 81 ? 3.190 5.677 -3.102 1.00 68.31 81 ALA A O 1
ATOM 565 N N . ALA A 1 82 ? 2.699 4.006 -4.510 1.00 77.94 82 ALA A N 1
ATOM 566 C CA . ALA A 1 82 ? 1.744 3.363 -3.623 1.00 77.94 82 ALA A CA 1
ATOM 567 C C . ALA A 1 82 ? 2.389 2.897 -2.315 1.00 77.94 82 ALA A C 1
ATOM 569 O O . ALA A 1 82 ? 1.901 3.249 -1.242 1.00 77.94 82 ALA A O 1
ATOM 570 N N . THR A 1 83 ? 3.512 2.179 -2.381 1.00 81.25 83 THR A N 1
ATOM 571 C CA . THR A 1 83 ? 4.216 1.656 -1.198 1.00 81.25 83 THR A CA 1
ATOM 572 C C . THR A 1 83 ? 4.560 2.740 -0.169 1.00 81.25 83 THR A C 1
ATOM 574 O O . THR A 1 83 ? 4.176 2.588 0.993 1.00 81.25 83 THR A O 1
ATOM 577 N N . PRO A 1 84 ? 5.197 3.870 -0.533 1.00 75.81 84 PRO A N 1
ATOM 578 C CA . PRO A 1 84 ? 5.496 4.902 0.455 1.00 75.81 84 PRO A CA 1
ATOM 579 C C . PRO A 1 84 ? 4.261 5.623 1.003 1.00 75.81 84 PRO A C 1
ATOM 581 O O . PRO A 1 84 ? 4.219 5.956 2.189 1.00 75.81 84 PRO A O 1
ATOM 584 N N . LEU A 1 85 ? 3.226 5.822 0.180 1.00 80.88 85 LEU A N 1
ATOM 585 C CA . LEU A 1 85 ? 1.936 6.329 0.658 1.00 80.88 85 LEU A CA 1
ATOM 586 C C . LEU A 1 85 ? 1.270 5.338 1.622 1.00 80.88 85 LEU A C 1
ATOM 588 O O . LEU A 1 85 ? 0.631 5.753 2.586 1.00 80.88 85 LEU A O 1
ATOM 592 N N . GLY A 1 86 ? 1.466 4.037 1.401 1.00 87.38 86 GLY A N 1
ATOM 593 C CA . GLY A 1 86 ? 0.967 2.975 2.265 1.00 87.38 86 GLY A CA 1
ATOM 594 C C . GLY A 1 86 ? 1.656 2.945 3.624 1.00 87.38 86 GLY A C 1
ATOM 595 O O . GLY A 1 86 ? 0.974 2.850 4.639 1.00 87.38 86 GLY A O 1
ATOM 596 N N . ILE A 1 87 ? 2.980 3.131 3.668 1.00 87.19 87 ILE A N 1
ATOM 597 C CA . ILE A 1 87 ? 3.718 3.282 4.934 1.00 87.19 87 ILE A CA 1
ATOM 598 C C . ILE A 1 87 ? 3.195 4.495 5.709 1.00 87.19 87 ILE A C 1
ATOM 600 O O . ILE A 1 87 ? 2.937 4.405 6.908 1.00 87.19 87 ILE A O 1
ATOM 604 N N . ARG A 1 88 ? 2.963 5.625 5.027 1.00 83.94 88 ARG A N 1
ATOM 605 C CA . ARG A 1 88 ? 2.375 6.808 5.667 1.00 83.94 88 ARG A CA 1
ATOM 606 C C . ARG A 1 88 ? 0.975 6.523 6.218 1.00 83.94 88 ARG A C 1
ATOM 608 O O . ARG A 1 88 ? 0.702 6.889 7.354 1.00 83.94 88 ARG A O 1
ATOM 615 N N . ALA A 1 89 ? 0.116 5.844 5.458 1.00 88.81 89 ALA A N 1
ATOM 616 C CA . ALA A 1 89 ? -1.210 5.441 5.925 1.00 88.81 89 ALA A CA 1
ATOM 617 C C . ALA A 1 89 ? -1.136 4.513 7.148 1.00 88.81 89 ALA A C 1
ATOM 619 O O . ALA A 1 89 ? -1.887 4.698 8.103 1.00 88.81 89 ALA A O 1
ATOM 620 N N . MET A 1 90 ? -0.191 3.571 7.157 1.00 91.56 90 MET A N 1
ATOM 621 C CA . MET A 1 90 ? 0.034 2.673 8.289 1.00 91.56 90 MET A CA 1
ATOM 622 C C . MET A 1 90 ? 0.472 3.431 9.546 1.00 91.56 90 MET A C 1
ATOM 624 O O . MET A 1 90 ? -0.040 3.162 10.629 1.00 91.56 90 MET A O 1
ATOM 628 N N . ASN A 1 91 ? 1.358 4.422 9.405 1.00 88.88 91 ASN A N 1
ATOM 629 C CA . ASN A 1 91 ? 1.795 5.266 10.518 1.00 88.88 91 ASN A CA 1
ATOM 630 C C . ASN A 1 91 ? 0.638 6.083 11.113 1.00 88.88 91 ASN A C 1
ATOM 632 O O . ASN A 1 91 ? 0.528 6.188 12.332 1.00 88.88 91 ASN A O 1
ATOM 636 N N . GLU A 1 92 ? -0.241 6.639 10.276 1.00 89.62 92 GLU A N 1
ATOM 637 C CA . GLU A 1 92 ? -1.438 7.363 10.732 1.00 89.62 92 GLU A CA 1
ATOM 638 C C . GLU A 1 92 ? -2.429 6.423 11.442 1.00 89.62 92 GLU A C 1
ATOM 640 O O . GLU A 1 92 ? -2.972 6.761 12.491 1.00 89.62 92 GLU A O 1
ATOM 645 N N . LEU A 1 93 ? -2.634 5.209 10.918 1.00 90.31 93 LEU A N 1
ATOM 646 C CA . LEU A 1 93 ? -3.476 4.191 11.556 1.00 90.31 93 LEU A CA 1
ATOM 647 C C . LEU A 1 93 ? -2.892 3.691 12.884 1.00 90.31 93 LEU A C 1
ATOM 649 O O . LEU A 1 93 ? -3.642 3.459 13.831 1.00 90.31 93 LEU A O 1
ATOM 653 N N . SER A 1 94 ? -1.567 3.563 12.974 1.00 90.44 94 SER A N 1
ATOM 654 C CA . SER A 1 94 ? -0.872 3.166 14.200 1.00 90.44 94 SER A CA 1
ATOM 655 C C . SER A 1 94 ? -0.991 4.218 15.303 1.00 90.44 94 SER A C 1
ATOM 657 O O . SER A 1 94 ? -1.029 3.853 16.471 1.00 90.44 94 SER A O 1
ATOM 659 N N . GLN A 1 95 ? -1.075 5.510 14.968 1.00 88.44 95 GLN A N 1
ATOM 660 C CA . GLN A 1 95 ? -1.300 6.574 15.959 1.00 88.44 95 GLN A CA 1
ATOM 661 C C . GLN A 1 95 ? -2.712 6.534 16.557 1.00 88.44 95 GLN A C 1
ATOM 663 O O . GLN A 1 95 ? -2.920 6.962 17.690 1.00 88.44 95 GLN A O 1
ATOM 668 N N . LEU A 1 96 ? -3.684 6.014 15.804 1.00 86.69 96 LEU A N 1
ATOM 669 C CA . LEU A 1 96 ? -5.064 5.819 16.257 1.00 86.69 96 LEU A CA 1
ATOM 670 C C . LEU A 1 96 ? -5.258 4.486 16.998 1.00 86.69 96 LEU A C 1
ATOM 672 O O . LEU A 1 96 ? -6.345 4.215 17.513 1.00 86.69 96 LEU A O 1
ATOM 676 N N . ASN A 1 97 ? -4.225 3.644 17.036 1.00 86.75 97 ASN A N 1
ATOM 677 C CA . ASN A 1 97 ? -4.290 2.319 17.618 1.00 86.75 97 ASN A CA 1
ATOM 678 C C . ASN A 1 97 ? -4.130 2.380 19.150 1.00 86.75 97 ASN A C 1
ATOM 680 O O . ASN A 1 97 ? -3.080 2.808 19.631 1.00 86.75 97 ASN A O 1
ATOM 684 N N . PRO A 1 98 ? -5.128 1.930 19.935 1.00 80.19 98 PRO A N 1
ATOM 685 C CA . PRO A 1 98 ? -5.020 1.898 21.393 1.00 80.19 98 PRO A CA 1
ATOM 686 C C . PRO A 1 98 ? -4.042 0.831 21.908 1.00 80.19 98 PRO A C 1
ATOM 688 O O . PRO A 1 98 ? -3.610 0.924 23.054 1.00 80.19 98 PRO A O 1
ATOM 691 N N . GLU A 1 99 ? -3.693 -0.168 21.091 1.00 87.31 99 GLU A N 1
ATOM 692 C CA . GLU A 1 99 ? -2.788 -1.263 21.455 1.00 87.31 99 GLU A CA 1
ATOM 693 C C . GLU A 1 99 ? -1.557 -1.274 20.532 1.00 87.31 99 GLU A C 1
ATOM 695 O O . GLU A 1 99 ? -1.560 -1.953 19.509 1.00 87.31 99 GLU A O 1
ATOM 700 N N . PRO A 1 100 ? -0.464 -0.567 20.876 1.00 82.00 100 PRO A N 1
ATOM 701 C CA . PRO A 1 100 ? 0.697 -0.407 19.993 1.00 82.00 100 PRO A CA 1
ATOM 702 C C . PRO A 1 100 ? 1.387 -1.716 19.585 1.00 82.00 100 PRO A C 1
ATOM 704 O O . PRO A 1 100 ? 2.077 -1.753 18.571 1.00 82.00 100 PRO A O 1
ATOM 707 N N . GLN A 1 101 ? 1.229 -2.780 20.378 1.00 84.81 101 GLN A N 1
ATOM 708 C CA . GLN A 1 101 ? 1.843 -4.088 20.126 1.00 84.81 101 GLN A CA 1
ATOM 709 C C . GLN A 1 101 ? 0.974 -5.030 19.276 1.00 84.81 101 GLN A C 1
ATOM 711 O O . GLN A 1 101 ? 1.429 -6.114 18.925 1.00 84.81 101 GLN A O 1
ATOM 716 N N . SER A 1 102 ? -0.258 -4.638 18.936 1.00 84.62 102 SER A N 1
ATOM 717 C CA . SER A 1 102 ? -1.195 -5.453 18.157 1.00 84.62 102 SER A CA 1
ATOM 718 C C . SER A 1 102 ? -1.709 -4.674 16.953 1.00 84.62 102 SER A C 1
ATOM 720 O O . SER A 1 102 ? -1.961 -3.476 17.043 1.00 84.62 102 SER A O 1
ATOM 722 N N . ALA A 1 103 ? -1.873 -5.327 15.803 1.00 85.44 103 ALA A N 1
ATOM 723 C CA . ALA A 1 103 ? -2.421 -4.662 14.627 1.00 85.44 103 ALA A CA 1
ATOM 724 C C . ALA A 1 103 ? -3.911 -4.354 14.835 1.00 85.44 103 ALA A C 1
ATOM 726 O O . ALA A 1 103 ? -4.715 -5.250 15.101 1.00 85.44 103 ALA A O 1
ATOM 727 N N . SER A 1 104 ? -4.301 -3.087 14.670 1.00 86.88 104 SER A N 1
ATOM 728 C CA . SER A 1 104 ? -5.714 -2.714 14.727 1.00 86.88 104 SER A CA 1
ATOM 729 C C . SER A 1 104 ? -6.478 -3.273 13.524 1.00 86.88 104 SER A C 1
ATOM 731 O O . SER A 1 104 ? -5.912 -3.524 12.455 1.00 86.88 104 SER A O 1
ATOM 733 N N . ARG A 1 105 ? -7.802 -3.410 13.655 1.00 83.44 105 ARG A N 1
ATOM 734 C CA . ARG A 1 105 ? -8.663 -3.846 12.544 1.00 83.44 105 ARG A CA 1
ATOM 735 C C . ARG A 1 105 ? -8.477 -2.975 11.301 1.00 83.44 105 ARG A C 1
ATOM 737 O O . ARG A 1 105 ? -8.410 -3.505 10.199 1.00 83.44 105 ARG A O 1
ATOM 744 N N . HIS A 1 106 ? -8.357 -1.655 11.467 1.00 87.00 106 HIS A N 1
ATOM 745 C CA . HIS A 1 106 ? -8.130 -0.743 10.345 1.00 87.00 106 HIS A CA 1
ATOM 746 C C . HIS A 1 106 ? -6.783 -1.008 9.663 1.00 87.00 106 HIS A C 1
ATOM 748 O O . HIS A 1 106 ? -6.724 -1.003 8.438 1.00 87.00 106 HIS A O 1
ATOM 754 N N . MET A 1 107 ? -5.721 -1.306 10.420 1.00 89.25 107 MET A N 1
ATOM 755 C CA . MET A 1 107 ? -4.419 -1.679 9.848 1.00 89.25 107 MET A CA 1
ATOM 756 C C . MET A 1 107 ? -4.516 -2.978 9.040 1.00 89.25 107 MET A C 1
ATOM 758 O O . MET A 1 107 ? -4.057 -3.021 7.901 1.00 89.25 107 MET A O 1
ATOM 762 N N . ILE A 1 108 ? -5.170 -4.008 9.587 1.00 86.94 108 ILE A N 1
ATOM 763 C CA . ILE A 1 108 ? -5.361 -5.300 8.908 1.00 86.94 108 ILE A CA 1
ATOM 764 C C . ILE A 1 108 ? -6.160 -5.113 7.614 1.00 86.94 108 ILE A C 1
ATOM 766 O O . ILE A 1 108 ? -5.709 -5.531 6.549 1.00 86.94 108 ILE A O 1
ATOM 770 N N . THR A 1 109 ? -7.308 -4.432 7.678 1.00 84.94 109 THR A N 1
ATOM 771 C CA . THR A 1 109 ? -8.137 -4.157 6.497 1.00 84.94 109 THR A CA 1
ATOM 772 C C . THR A 1 109 ? -7.352 -3.401 5.425 1.00 84.94 109 THR A C 1
ATOM 774 O O . THR A 1 109 ? -7.442 -3.737 4.246 1.00 84.94 109 THR A O 1
ATOM 777 N N . PHE A 1 110 ? -6.544 -2.410 5.814 1.00 86.88 110 PHE A N 1
ATOM 778 C CA . PHE A 1 110 ? -5.723 -1.652 4.873 1.00 86.88 110 PHE A CA 1
ATOM 779 C C . PHE A 1 110 ? -4.683 -2.519 4.150 1.00 86.88 110 PHE A C 1
ATOM 781 O O . PHE A 1 110 ? -4.531 -2.395 2.932 1.00 86.88 110 PHE A O 1
ATOM 788 N N . VAL A 1 111 ? -4.001 -3.418 4.870 1.00 87.00 111 VAL A N 1
ATOM 789 C CA . VAL A 1 111 ? -3.042 -4.358 4.263 1.00 87.00 111 VAL A CA 1
ATOM 790 C C . VAL A 1 111 ? -3.750 -5.281 3.283 1.00 87.00 111 VAL A C 1
ATOM 792 O O . VAL A 1 111 ? -3.331 -5.374 2.134 1.00 87.00 111 VAL A O 1
ATOM 795 N N . VAL A 1 112 ? -4.855 -5.900 3.707 1.00 82.25 112 VAL A N 1
ATOM 796 C CA . VAL A 1 112 ? -5.628 -6.829 2.871 1.00 82.25 112 VAL A CA 1
ATOM 797 C C . VAL A 1 112 ? -6.089 -6.151 1.574 1.00 82.25 112 VAL A C 1
ATOM 799 O O . VAL A 1 112 ? -5.982 -6.735 0.496 1.00 82.25 112 VAL A O 1
ATOM 802 N N . LEU A 1 113 ? -6.534 -4.893 1.645 1.00 79.19 113 LEU A N 1
ATOM 803 C CA . LEU A 1 113 ? -6.920 -4.119 0.462 1.00 79.19 113 LEU A CA 1
ATOM 804 C C . LEU A 1 113 ? -5.738 -3.792 -0.458 1.00 79.19 113 LEU A C 1
ATOM 806 O O . LEU A 1 113 ? -5.899 -3.822 -1.676 1.00 79.19 113 LEU A O 1
ATOM 810 N N . ASN A 1 114 ? -4.553 -3.502 0.091 1.00 80.12 114 ASN A N 1
ATOM 811 C CA . ASN A 1 114 ? -3.347 -3.327 -0.727 1.00 80.12 114 ASN A CA 1
ATOM 812 C C . ASN A 1 114 ? -2.972 -4.618 -1.454 1.00 80.12 114 ASN A C 1
ATOM 814 O O . ASN A 1 114 ? -2.636 -4.586 -2.636 1.00 80.12 114 ASN A O 1
ATOM 818 N N . THR A 1 115 ? -3.079 -5.757 -0.771 1.00 72.44 115 THR A N 1
ATOM 819 C CA . THR A 1 115 ? -2.802 -7.072 -1.355 1.00 72.44 115 THR A CA 1
ATOM 820 C C . THR A 1 115 ? -3.790 -7.428 -2.465 1.00 72.44 115 THR A C 1
ATOM 822 O O . THR A 1 115 ? -3.387 -8.035 -3.451 1.00 72.44 115 THR A O 1
ATOM 825 N N . ALA A 1 116 ? -5.052 -6.998 -2.364 1.00 70.56 116 ALA A N 1
ATOM 826 C CA . ALA A 1 116 ? -6.047 -7.190 -3.422 1.00 70.56 116 ALA A CA 1
ATOM 827 C C . ALA A 1 116 ? -5.760 -6.376 -4.705 1.00 70.56 116 ALA A C 1
ATOM 829 O O . ALA A 1 116 ? -6.319 -6.699 -5.749 1.00 70.56 116 ALA A O 1
ATOM 830 N N . SER A 1 117 ? -4.888 -5.354 -4.639 1.00 66.12 117 SER A N 1
ATOM 831 C CA . SER A 1 117 ? -4.304 -4.638 -5.790 1.00 66.12 117 SER A CA 1
ATOM 832 C C . SER A 1 117 ? -5.312 -4.315 -6.903 1.00 66.12 117 SER A C 1
ATOM 834 O O . SER A 1 117 ? -5.236 -4.828 -8.018 1.00 66.12 117 SER A O 1
ATOM 836 N N . ILE A 1 118 ? -6.301 -3.466 -6.597 1.00 67.25 118 ILE A N 1
ATOM 837 C CA . ILE A 1 118 ? -7.258 -2.984 -7.602 1.00 67.25 118 ILE A CA 1
ATOM 838 C C . ILE A 1 118 ? -6.577 -1.932 -8.482 1.00 67.25 118 ILE A C 1
ATOM 840 O O . ILE A 1 118 ? -6.474 -0.770 -8.093 1.00 67.25 118 ILE A O 1
ATOM 844 N N . GLN A 1 119 ? -6.115 -2.339 -9.667 1.00 71.81 119 GLN A N 1
ATOM 845 C CA . GLN A 1 119 ? -5.511 -1.467 -10.678 1.00 71.81 119 GLN A CA 1
ATOM 846 C C . GLN A 1 119 ? -6.475 -1.246 -11.854 1.00 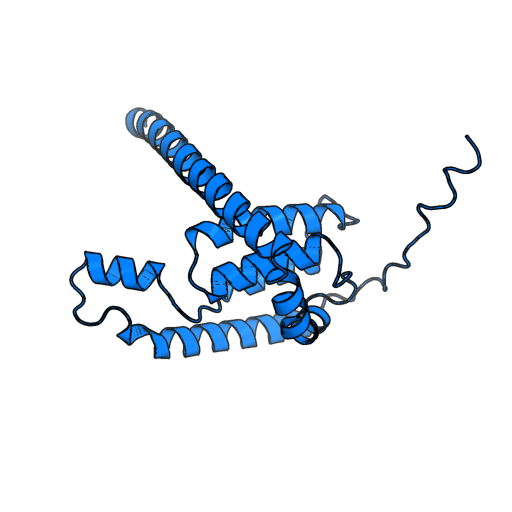71.81 119 GLN A C 1
ATOM 848 O O . GLN A 1 119 ? -6.923 -2.202 -12.481 1.00 71.81 119 GLN A O 1
ATOM 853 N N . PHE A 1 120 ? -6.727 0.012 -12.220 1.00 72.00 120 PHE A N 1
ATOM 854 C CA . PHE A 1 120 ? -7.381 0.355 -13.486 1.00 72.00 120 PHE A CA 1
ATOM 855 C C . PHE A 1 120 ? -6.386 0.298 -14.648 1.00 72.00 120 PHE A C 1
ATOM 857 O O . PHE A 1 120 ? -6.670 -0.319 -15.671 1.00 72.00 120 PHE A O 1
ATOM 864 N N . LEU A 1 121 ? -5.194 0.877 -14.462 1.00 71.94 121 LEU A N 1
ATOM 865 C CA . LEU A 1 121 ? -4.099 0.851 -15.433 1.00 71.94 121 LEU A CA 1
ATOM 866 C C . LEU A 1 121 ? -2.860 0.196 -14.808 1.00 71.94 121 LEU A C 1
ATOM 868 O O . LEU A 1 121 ? -2.235 0.801 -13.946 1.00 71.94 121 LEU A O 1
ATOM 872 N N . PRO A 1 122 ? -2.438 -1.006 -15.226 1.00 73.25 122 PRO A N 1
ATOM 873 C CA . PRO A 1 122 ? -1.258 -1.675 -14.682 1.00 73.25 122 PRO A CA 1
ATOM 874 C C . PRO A 1 122 ? 0.021 -1.158 -15.362 1.00 73.25 122 PRO A C 1
ATOM 876 O O . PRO A 1 122 ? 0.727 -1.905 -16.038 1.00 73.25 122 PRO A O 1
ATOM 879 N N . THR A 1 123 ? 0.321 0.136 -15.222 1.00 70.94 123 THR A N 1
ATOM 880 C CA . THR A 1 123 ? 1.402 0.812 -15.969 1.00 70.94 123 THR A CA 1
ATOM 881 C C . THR A 1 123 ? 2.782 0.209 -15.703 1.00 70.94 123 THR A C 1
ATOM 883 O O . THR A 1 123 ? 3.568 0.069 -16.640 1.00 70.94 123 THR A O 1
ATOM 886 N N . THR A 1 124 ? 3.069 -0.240 -14.476 1.00 74.88 124 THR A N 1
ATOM 887 C CA . THR A 1 124 ? 4.315 -0.956 -14.147 1.00 74.88 124 THR A CA 1
ATOM 888 C C . THR A 1 124 ? 4.454 -2.251 -14.949 1.00 74.88 124 THR A C 1
ATOM 890 O O . THR A 1 124 ? 5.490 -2.488 -15.570 1.00 74.88 124 THR A O 1
ATOM 893 N N . VAL A 1 125 ? 3.402 -3.075 -14.988 1.00 77.50 125 VAL A N 1
ATOM 894 C CA . VAL A 1 125 ? 3.409 -4.350 -15.724 1.00 77.50 125 VAL A CA 1
ATOM 895 C C . VAL A 1 125 ? 3.427 -4.100 -17.231 1.00 77.50 125 VAL A C 1
ATOM 897 O O . VAL A 1 125 ? 4.151 -4.778 -17.953 1.00 77.50 125 VAL A O 1
ATOM 900 N N . ALA A 1 126 ? 2.700 -3.090 -17.712 1.00 76.62 126 ALA A N 1
ATOM 901 C CA . ALA A 1 126 ? 2.725 -2.673 -19.110 1.00 76.62 126 ALA A CA 1
ATOM 902 C C . ALA A 1 126 ? 4.129 -2.213 -19.539 1.00 76.62 126 ALA A C 1
ATOM 904 O O . ALA A 1 126 ? 4.626 -2.630 -20.580 1.00 76.62 126 ALA A O 1
ATOM 905 N N . THR A 1 127 ? 4.811 -1.425 -18.705 1.00 72.94 127 THR A N 1
ATOM 906 C CA . THR A 1 127 ? 6.191 -0.977 -18.956 1.00 72.94 127 THR A CA 1
ATOM 907 C C . THR A 1 127 ? 7.159 -2.155 -18.980 1.00 72.94 127 THR A C 1
ATOM 909 O O . THR A 1 127 ? 8.043 -2.214 -19.830 1.00 72.94 127 THR A O 1
ATOM 912 N N . LEU A 1 128 ? 6.984 -3.120 -18.075 1.00 79.31 128 LEU A N 1
ATOM 913 C CA . LEU A 1 128 ? 7.791 -4.336 -18.063 1.00 79.31 128 LEU A CA 1
ATOM 914 C C . LEU A 1 128 ? 7.573 -5.144 -19.350 1.00 79.31 128 LEU A C 1
ATOM 916 O O . LEU A 1 128 ? 8.533 -5.504 -20.018 1.00 79.31 128 LEU A O 1
ATOM 920 N N . ARG A 1 129 ? 6.315 -5.351 -19.749 1.00 80.62 129 ARG A N 1
ATOM 921 C CA . ARG A 1 129 ? 5.951 -6.052 -20.989 1.00 80.62 129 ARG A CA 1
ATOM 922 C C . ARG A 1 129 ? 6.522 -5.366 -22.231 1.00 80.62 129 ARG A C 1
ATOM 924 O O . ARG A 1 129 ? 7.050 -6.063 -23.088 1.00 80.62 129 ARG A O 1
ATOM 931 N N . LEU A 1 130 ? 6.489 -4.032 -22.298 1.00 78.12 130 LEU A N 1
ATOM 932 C CA . LEU A 1 130 ? 7.160 -3.263 -23.356 1.00 78.12 130 LEU A CA 1
ATOM 933 C C . LEU A 1 130 ? 8.661 -3.555 -23.407 1.00 78.12 130 LEU A C 1
ATOM 935 O O . LEU A 1 130 ? 9.191 -3.856 -24.471 1.00 78.12 130 LEU A O 1
ATOM 939 N N . LYS A 1 131 ? 9.343 -3.506 -22.256 1.00 72.00 131 LYS A N 1
ATOM 940 C CA . LYS A 1 131 ? 10.789 -3.766 -22.168 1.00 72.00 131 LYS A CA 1
ATOM 941 C C . LYS A 1 131 ? 11.178 -5.176 -22.618 1.00 72.00 131 LYS A C 1
ATOM 943 O O . LYS A 1 131 ? 12.286 -5.356 -23.105 1.00 72.00 131 LYS A O 1
ATOM 948 N N . TYR A 1 132 ? 10.280 -6.148 -22.470 1.00 83.06 132 TYR A N 1
ATOM 949 C CA . TYR A 1 132 ? 10.479 -7.532 -22.909 1.00 83.06 132 TYR A CA 1
ATOM 950 C C . TYR A 1 132 ? 9.825 -7.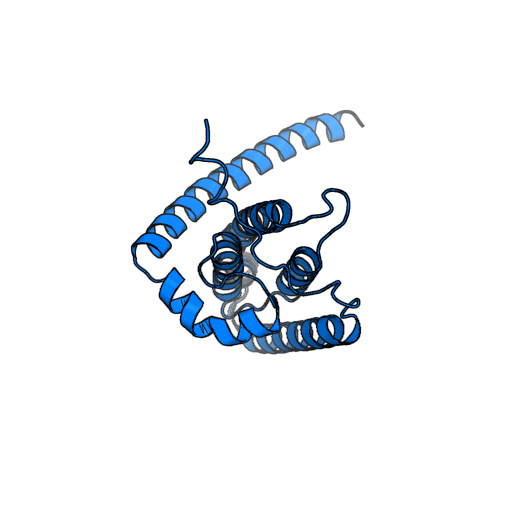849 -24.269 1.00 83.06 132 TYR A C 1
ATOM 952 O O . TYR A 1 132 ? 9.638 -9.017 -24.596 1.00 83.06 132 TYR A O 1
ATOM 960 N N . GLY A 1 133 ? 9.492 -6.832 -25.074 1.00 81.69 133 GLY A N 1
ATOM 961 C CA . GLY A 1 133 ? 9.108 -7.006 -26.481 1.00 81.69 133 GLY A CA 1
ATOM 962 C C . GLY A 1 133 ? 7.633 -7.322 -26.744 1.00 81.69 133 GLY A C 1
ATOM 963 O O . GLY A 1 133 ? 7.299 -7.804 -27.821 1.00 81.69 133 GLY A O 1
ATOM 964 N N . ALA A 1 134 ? 6.727 -7.070 -25.796 1.00 81.50 134 ALA A N 1
ATOM 965 C CA . ALA A 1 134 ? 5.299 -7.269 -26.037 1.00 81.50 134 ALA A CA 1
ATOM 966 C C . ALA A 1 134 ? 4.738 -6.230 -27.027 1.00 81.50 134 ALA A C 1
ATOM 968 O O . ALA A 1 134 ? 4.738 -5.038 -26.725 1.00 81.50 134 ALA A O 1
ATOM 969 N N . GLU A 1 135 ? 4.162 -6.693 -28.143 1.00 80.19 135 GLU A N 1
ATOM 970 C CA . GLU A 1 135 ? 3.499 -5.839 -29.148 1.00 80.19 135 GLU A CA 1
ATOM 971 C C . GLU A 1 135 ? 2.318 -5.052 -28.564 1.00 80.19 135 GLU A C 1
ATOM 973 O O . GLU A 1 135 ? 2.144 -3.870 -28.841 1.00 80.19 135 GLU A O 1
ATOM 978 N N . ASN A 1 136 ? 1.523 -5.706 -27.708 1.00 84.50 136 ASN A N 1
ATOM 979 C CA . ASN A 1 136 ? 0.384 -5.111 -27.011 1.00 84.50 136 ASN A CA 1
ATOM 980 C C . ASN A 1 136 ? 0.532 -5.287 -25.487 1.00 84.50 136 ASN A C 1
ATOM 982 O O . ASN A 1 136 ? 0.060 -6.273 -24.901 1.00 84.50 136 ASN A O 1
ATOM 986 N N . PRO A 1 137 ? 1.176 -4.329 -24.799 1.00 76.38 137 PRO A N 1
ATOM 987 C CA . PRO A 1 137 ? 1.471 -4.417 -23.367 1.00 76.38 137 PRO A CA 1
ATOM 988 C C . PRO A 1 137 ? 0.220 -4.423 -22.489 1.00 76.38 137 PRO A C 1
ATOM 990 O O . PRO A 1 137 ? 0.233 -5.021 -21.416 1.00 76.38 137 PRO A O 1
ATOM 993 N N . LEU A 1 138 ? -0.856 -3.788 -22.961 1.00 83.81 138 LEU A N 1
ATOM 994 C CA . LEU A 1 138 ? -2.115 -3.602 -22.238 1.00 83.81 138 LEU A CA 1
ATOM 995 C C . LEU A 1 138 ? -3.161 -4.697 -22.495 1.00 83.81 138 LEU A C 1
ATOM 997 O O . LEU A 1 138 ? -4.219 -4.661 -21.878 1.00 83.81 138 LEU A O 1
ATOM 1001 N N . ASN A 1 139 ? -2.872 -5.706 -23.326 1.00 86.38 139 ASN A N 1
ATOM 1002 C CA . ASN A 1 139 ? -3.792 -6.832 -23.569 1.00 86.38 139 ASN A CA 1
ATOM 1003 C C . ASN A 1 139 ? -4.183 -7.561 -22.257 1.00 86.38 139 ASN A C 1
ATOM 1005 O O . ASN A 1 139 ? -5.263 -8.120 -22.138 1.00 86.38 139 ASN A O 1
ATOM 1009 N N . ILE A 1 140 ? -3.360 -7.455 -21.210 1.00 84.88 140 ILE A N 1
ATOM 1010 C CA . ILE A 1 140 ? -3.638 -8.025 -19.883 1.00 84.88 140 ILE A CA 1
ATOM 1011 C C . ILE A 1 140 ? -4.756 -7.323 -19.092 1.00 84.88 140 ILE A C 1
ATOM 1013 O O . ILE A 1 140 ? -5.151 -7.840 -18.051 1.00 84.88 140 ILE A O 1
ATOM 1017 N N . LEU A 1 141 ? -5.253 -6.160 -19.532 1.00 85.00 141 LEU A N 1
ATOM 1018 C CA . LEU A 1 141 ? -6.241 -5.357 -18.795 1.00 85.00 141 LEU A CA 1
ATOM 1019 C C . LEU A 1 141 ? -7.482 -6.151 -18.344 1.00 85.00 141 LEU A C 1
ATOM 1021 O O . LEU A 1 141 ? -7.808 -6.074 -17.159 1.00 85.00 141 LEU A O 1
ATOM 1025 N N . PRO A 1 142 ? -8.141 -6.961 -19.200 1.00 84.56 142 PRO A N 1
ATOM 1026 C CA . PRO A 1 142 ? -9.322 -7.717 -18.786 1.00 84.56 142 PRO A CA 1
ATOM 1027 C C . PRO A 1 142 ? -9.008 -8.732 -17.683 1.00 84.56 142 PRO A C 1
ATOM 1029 O O . PRO A 1 142 ? -9.778 -8.880 -16.737 1.00 84.56 142 PRO A O 1
ATOM 1032 N N . ALA A 1 143 ? -7.851 -9.395 -17.774 1.00 84.69 143 ALA A N 1
ATOM 1033 C CA . ALA A 1 143 ? -7.403 -10.345 -16.764 1.00 84.69 143 ALA A CA 1
ATOM 1034 C C . ALA A 1 143 ? -7.079 -9.643 -15.439 1.00 84.69 143 A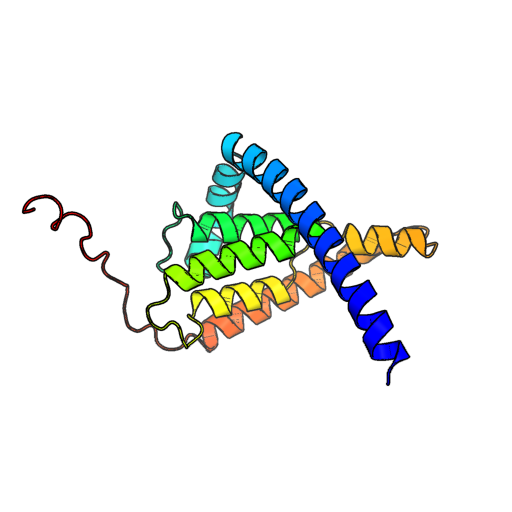LA A C 1
ATOM 1036 O O . ALA A 1 143 ? -7.455 -10.147 -14.386 1.00 84.69 143 ALA A O 1
ATOM 1037 N N . VAL A 1 144 ? -6.434 -8.471 -15.488 1.00 84.56 144 VAL A N 1
ATOM 1038 C CA . VAL A 1 144 ? -6.142 -7.653 -14.300 1.00 84.56 144 VAL A CA 1
ATOM 1039 C C . VAL A 1 144 ? -7.432 -7.228 -13.611 1.00 84.56 144 VAL A C 1
ATOM 1041 O O . VAL A 1 144 ? -7.568 -7.426 -12.413 1.00 84.56 144 VAL A O 1
ATOM 1044 N N . TRP A 1 145 ? -8.418 -6.711 -14.343 1.00 84.75 145 TRP A N 1
ATOM 1045 C CA . TRP A 1 145 ? -9.679 -6.302 -13.722 1.00 84.75 145 TRP A CA 1
ATOM 1046 C C . TRP A 1 145 ? -10.429 -7.481 -13.104 1.00 84.75 145 TRP A C 1
ATOM 1048 O O . TRP A 1 145 ? -10.920 -7.358 -11.984 1.00 84.75 145 TRP A O 1
ATOM 1058 N N . LEU A 1 146 ? -10.479 -8.630 -13.784 1.00 85.31 146 LEU A N 1
ATOM 1059 C CA . LEU A 1 146 ? -11.149 -9.822 -13.265 1.00 85.31 146 LEU A CA 1
ATOM 1060 C C . LEU A 1 146 ? -10.498 -10.316 -11.964 1.00 85.31 146 LEU A C 1
ATOM 1062 O O . LEU A 1 146 ? -11.193 -10.571 -10.980 1.00 85.31 146 LEU A O 1
ATOM 1066 N N . THR A 1 147 ? -9.167 -10.431 -11.942 1.00 83.38 147 THR A N 1
ATOM 1067 C CA . THR A 1 147 ? -8.438 -10.935 -10.771 1.00 83.38 147 THR A CA 1
ATOM 1068 C C . THR A 1 147 ? -8.446 -9.933 -9.625 1.00 83.38 147 THR A C 1
ATOM 1070 O O . THR A 1 147 ? -8.698 -10.329 -8.490 1.00 83.38 147 THR A O 1
ATOM 1073 N N . SER A 1 148 ? -8.264 -8.642 -9.905 1.00 79.38 148 SER A N 1
ATOM 1074 C CA . SER A 1 148 ? -8.324 -7.574 -8.908 1.00 79.38 148 SER A CA 1
ATOM 1075 C C . SER A 1 148 ? -9.708 -7.445 -8.270 1.00 79.38 148 SER A C 1
ATOM 1077 O O . SER A 1 148 ? -9.815 -7.324 -7.050 1.00 79.38 148 SER A O 1
ATOM 1079 N N . LEU A 1 149 ? -10.785 -7.487 -9.065 1.00 81.00 149 LEU A N 1
ATOM 1080 C CA . LEU A 1 149 ? -12.153 -7.434 -8.539 1.00 81.00 149 LEU A CA 1
ATOM 1081 C C . LEU A 1 149 ? -12.492 -8.697 -7.743 1.00 81.00 149 LEU A C 1
ATOM 1083 O O . LEU A 1 149 ? -13.097 -8.595 -6.677 1.00 81.00 149 LEU A O 1
ATOM 1087 N N . GLY A 1 150 ? -12.059 -9.872 -8.213 1.00 83.38 150 GLY A N 1
ATOM 1088 C CA . GLY A 1 150 ? -12.208 -11.129 -7.481 1.00 83.38 150 GLY A CA 1
ATOM 1089 C C . GLY A 1 150 ? -11.477 -11.107 -6.136 1.00 83.38 150 GLY A C 1
ATOM 1090 O O . GLY A 1 150 ? -12.071 -11.410 -5.102 1.00 83.38 150 GLY A O 1
ATOM 1091 N N . ALA A 1 151 ? -10.216 -10.669 -6.125 1.00 80.44 151 ALA A N 1
ATOM 1092 C CA . ALA A 1 151 ? -9.421 -10.527 -4.909 1.00 80.44 151 ALA A CA 1
ATOM 1093 C C . ALA A 1 151 ? -10.040 -9.511 -3.940 1.00 80.44 151 ALA A C 1
ATOM 1095 O O . ALA A 1 151 ? -10.124 -9.779 -2.743 1.00 80.44 151 ALA A O 1
ATOM 1096 N N . ALA A 1 152 ? -10.536 -8.380 -4.449 1.00 76.31 152 ALA A N 1
ATOM 1097 C CA . ALA A 1 152 ? -11.235 -7.383 -3.649 1.00 76.31 152 ALA A CA 1
ATOM 1098 C C . ALA A 1 152 ? -12.532 -7.932 -3.042 1.00 76.31 152 ALA A C 1
ATOM 1100 O O . ALA A 1 152 ? -12.786 -7.720 -1.860 1.00 76.31 152 ALA A O 1
ATOM 1101 N N . ALA A 1 153 ? -13.335 -8.671 -3.809 1.00 81.12 153 ALA A N 1
ATOM 1102 C CA . ALA A 1 153 ? -14.568 -9.278 -3.314 1.00 81.12 153 ALA A CA 1
ATOM 1103 C C . ALA A 1 153 ? -14.291 -10.289 -2.192 1.00 81.12 153 ALA A C 1
ATOM 1105 O O . ALA A 1 153 ? -14.944 -10.244 -1.150 1.00 81.12 153 ALA A O 1
ATOM 1106 N N . VAL A 1 154 ? -13.281 -11.149 -2.364 1.00 82.19 154 VAL A N 1
ATOM 1107 C CA . VAL A 1 154 ? -12.847 -12.108 -1.336 1.00 82.19 154 VAL A CA 1
ATOM 1108 C C . VAL A 1 154 ? -12.309 -11.382 -0.102 1.00 82.19 154 VAL A C 1
ATOM 1110 O O . VAL A 1 154 ? -12.707 -11.702 1.015 1.00 82.19 154 VAL A O 1
ATOM 1113 N N . ALA A 1 155 ? -11.465 -10.366 -0.286 1.00 74.44 155 ALA A N 1
ATOM 1114 C CA . ALA A 1 155 ? -10.946 -9.528 0.792 1.00 74.44 155 ALA A CA 1
ATOM 1115 C C . ALA A 1 155 ? -12.072 -8.886 1.614 1.00 74.44 155 ALA A C 1
ATOM 1117 O O . ALA A 1 155 ? -12.059 -8.944 2.843 1.00 74.44 155 ALA A O 1
ATOM 1118 N N . ILE A 1 156 ? -13.069 -8.313 0.939 1.00 73.62 156 ILE A N 1
ATOM 1119 C CA . ILE A 1 156 ? -14.232 -7.697 1.577 1.00 73.62 156 ILE A CA 1
ATOM 1120 C C . ILE A 1 156 ? -15.047 -8.756 2.322 1.00 73.62 156 ILE A C 1
ATOM 1122 O O . ILE A 1 156 ? -15.324 -8.575 3.508 1.00 73.62 156 ILE A O 1
ATOM 1126 N N . ALA A 1 157 ? -15.371 -9.879 1.679 1.00 78.94 157 ALA A N 1
ATOM 1127 C CA . ALA A 1 157 ? -16.134 -10.965 2.289 1.00 78.94 157 ALA A CA 1
ATOM 1128 C C . ALA A 1 157 ? -15.447 -11.511 3.549 1.00 78.94 157 ALA A C 1
ATOM 1130 O O . ALA A 1 157 ? -16.084 -11.630 4.594 1.00 78.94 157 ALA A O 1
ATOM 1131 N N . LEU A 1 158 ? -14.135 -11.752 3.491 1.00 74.62 158 LEU A N 1
ATOM 1132 C CA . LEU A 1 158 ? -13.344 -12.189 4.639 1.00 74.62 158 LEU A CA 1
ATOM 1133 C C . LEU A 1 158 ? -13.265 -11.109 5.722 1.00 74.62 158 LEU A C 1
ATOM 1135 O O . LEU A 1 158 ? -13.385 -11.431 6.898 1.00 74.62 158 LEU A O 1
ATOM 1139 N N . SER A 1 159 ? -13.133 -9.830 5.360 1.00 67.62 159 SER A N 1
ATOM 1140 C CA . SER A 1 159 ? -13.114 -8.730 6.337 1.00 67.62 159 SER A CA 1
ATOM 1141 C C . SER A 1 159 ? -14.437 -8.575 7.101 1.00 67.62 159 SER A C 1
ATOM 1143 O O . SER A 1 159 ? -14.440 -8.129 8.253 1.00 67.62 159 SER A O 1
ATOM 1145 N N . HIS A 1 160 ? -15.558 -8.948 6.471 1.00 67.31 160 HIS A N 1
ATOM 1146 C CA . HIS A 1 160 ? -16.879 -8.981 7.093 1.00 67.31 160 HIS A CA 1
ATOM 1147 C C . HIS A 1 160 ? -17.109 -10.267 7.894 1.00 67.31 160 HIS A C 1
ATOM 1149 O O . HIS A 1 160 ? -17.650 -10.194 8.994 1.00 67.31 160 HIS A O 1
ATOM 1155 N N . LEU A 1 161 ? -16.677 -11.423 7.382 1.00 68.94 161 LEU A N 1
ATOM 1156 C CA . LEU A 1 161 ? -16.830 -12.724 8.039 1.00 68.94 161 LEU A CA 1
ATOM 1157 C C . LEU A 1 161 ? -15.948 -12.845 9.289 1.00 68.94 161 LEU A C 1
ATOM 1159 O O . LEU A 1 161 ? -16.409 -13.269 10.343 1.00 68.94 161 LEU A O 1
ATOM 1163 N N . PHE A 1 162 ? -14.692 -12.410 9.187 1.00 67.75 162 PHE A N 1
ATOM 1164 C CA . PHE A 1 162 ? -13.733 -12.330 10.288 1.00 67.75 162 PHE A CA 1
ATOM 1165 C C . PHE A 1 162 ? -13.752 -10.960 10.961 1.00 67.75 162 PHE A C 1
ATOM 1167 O O . PHE A 1 162 ? -12.739 -10.535 11.518 1.00 67.75 162 PHE A O 1
ATOM 1174 N N . ALA A 1 163 ? -14.881 -10.245 10.916 1.00 57.78 163 ALA A N 1
ATOM 1175 C CA . ALA A 1 163 ? -15.069 -9.052 11.723 1.00 57.78 163 ALA A CA 1
ATOM 1176 C C . ALA A 1 163 ? -14.995 -9.448 13.206 1.00 57.78 163 ALA A C 1
ATOM 1178 O O . ALA A 1 163 ? -16.004 -9.732 13.849 1.00 57.78 163 ALA A O 1
ATOM 1179 N N . LEU A 1 164 ? -13.766 -9.482 13.735 1.00 53.75 164 LEU A N 1
ATOM 1180 C CA . LEU A 1 164 ? -13.465 -9.656 15.144 1.00 53.75 164 LEU A CA 1
ATOM 1181 C C . LEU A 1 164 ? -14.343 -8.654 15.899 1.00 53.75 164 LEU A C 1
ATOM 1183 O O . LEU A 1 164 ? -14.345 -7.473 15.522 1.00 53.75 164 LEU A O 1
ATOM 1187 N N . PRO A 1 165 ? -15.135 -9.104 16.890 1.00 47.56 165 PRO A N 1
ATOM 1188 C CA . PRO A 1 165 ? -16.128 -8.275 17.549 1.00 47.56 165 PRO A CA 1
ATOM 1189 C C . PRO A 1 165 ? -15.492 -6.960 17.986 1.00 47.56 165 PRO A C 1
ATOM 1191 O O . PRO A 1 165 ? -14.598 -6.910 18.831 1.00 47.56 165 PRO A O 1
ATOM 1194 N N . ASN A 1 166 ? -15.943 -5.889 17.339 1.00 49.44 166 ASN A N 1
ATOM 1195 C CA . ASN A 1 166 ? -15.459 -4.542 17.558 1.00 49.44 166 ASN A CA 1
ATOM 1196 C C . ASN A 1 166 ? -15.735 -4.202 19.029 1.00 49.44 166 ASN A C 1
ATOM 1198 O O . ASN A 1 166 ? -16.900 -4.103 19.425 1.00 49.44 166 ASN A O 1
ATOM 1202 N N . LYS A 1 167 ? -14.699 -4.035 19.861 1.00 41.78 167 LYS A N 1
ATOM 1203 C CA . LYS A 1 167 ? -14.868 -3.482 21.212 1.00 41.78 167 LYS A CA 1
ATOM 1204 C C . LYS A 1 167 ? -15.233 -1.995 21.094 1.00 41.78 167 LYS A C 1
ATOM 1206 O O . LYS A 1 167 ? -14.396 -1.132 21.297 1.00 41.78 167 LYS A O 1
ATOM 1211 N N . LYS A 1 168 ? -16.518 -1.758 20.799 1.00 35.78 168 LYS A N 1
ATOM 1212 C CA . LYS A 1 168 ? -17.311 -0.515 20.824 1.00 35.78 168 LYS A CA 1
ATOM 1213 C C . LYS A 1 168 ? -16.788 0.686 20.004 1.00 35.78 168 LYS A C 1
ATOM 1215 O O . LYS A 1 168 ? -15.594 0.850 19.790 1.00 35.78 168 LYS A O 1
ATOM 1220 N N . PRO A 1 169 ? -17.693 1.577 19.550 1.00 40.81 169 PRO A N 1
ATOM 1221 C CA . PRO A 1 169 ? -17.304 2.818 18.891 1.00 40.81 169 PRO A CA 1
ATOM 1222 C C . PRO A 1 169 ? -16.537 3.683 19.895 1.00 40.81 169 PRO A C 1
ATOM 1224 O O . PRO A 1 169 ? -17.052 3.983 20.976 1.00 40.81 169 PRO A O 1
ATOM 1227 N N . GLN A 1 170 ? -15.311 4.074 19.549 1.00 47.78 170 GLN A N 1
ATOM 1228 C CA . GLN A 1 170 ? -14.529 5.039 20.313 1.00 47.78 170 GLN A CA 1
ATOM 1229 C C . GLN A 1 170 ? -15.305 6.360 20.382 1.00 47.78 170 GLN A C 1
ATOM 1231 O O . GLN A 1 170 ? -15.389 7.120 19.419 1.00 47.78 170 GLN A O 1
ATOM 1236 N N 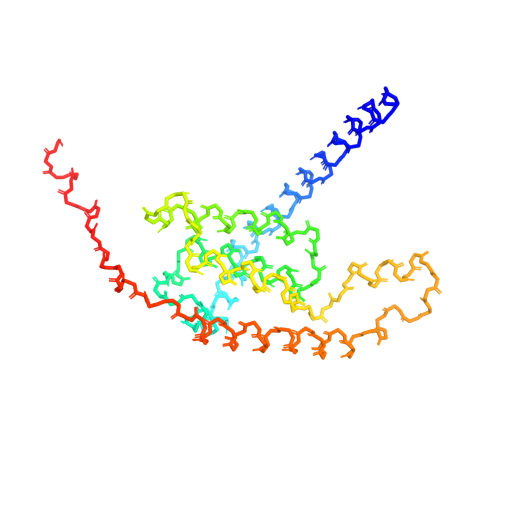. ARG A 1 171 ? -15.897 6.635 21.548 1.00 38.72 171 ARG A N 1
ATOM 1237 C CA . ARG A 1 171 ? -16.314 7.984 21.930 1.00 38.72 171 ARG A CA 1
ATOM 1238 C C . ARG A 1 171 ? -15.075 8.871 21.822 1.00 38.72 171 ARG A C 1
ATOM 1240 O O . ARG A 1 171 ? -14.093 8.620 22.514 1.00 38.72 171 ARG A O 1
ATOM 1247 N N . GLN A 1 172 ? -15.139 9.895 20.973 1.00 41.66 172 GLN A N 1
ATOM 1248 C CA . GLN A 1 172 ? -14.191 11.007 20.942 1.00 41.66 172 GLN A CA 1
ATOM 1249 C C . GLN A 1 172 ? -14.113 11.633 22.346 1.00 41.66 172 GLN A C 1
ATOM 1251 O O . GLN A 1 172 ? -14.911 12.496 22.710 1.00 41.66 172 GLN A O 1
ATOM 1256 N N . ALA A 1 173 ? -13.196 11.152 23.182 1.00 38.25 173 ALA A N 1
ATOM 1257 C CA . ALA A 1 173 ? -13.003 11.655 24.530 1.00 38.25 173 ALA A CA 1
ATOM 1258 C C . ALA A 1 173 ? -12.057 12.861 24.488 1.00 38.25 173 ALA A C 1
ATOM 1260 O O . ALA A 1 173 ? -10.840 12.738 24.571 1.00 38.25 173 ALA A O 1
ATOM 1261 N N . SER A 1 174 ? -12.662 14.043 24.354 1.00 39.16 174 SER A N 1
ATOM 1262 C CA . SER A 1 174 ? -12.306 15.248 25.115 1.00 39.16 174 SER A CA 1
ATOM 1263 C C . SER A 1 174 ? -10.810 15.585 25.257 1.00 39.16 174 SER A C 1
ATOM 1265 O O . SER A 1 174 ? -10.270 15.569 26.363 1.00 39.16 174 SER A O 1
ATOM 1267 N N . ALA A 1 175 ? -10.163 16.024 24.176 1.00 40.78 175 ALA A N 1
ATOM 1268 C CA . ALA A 1 175 ? -8.882 16.741 24.258 1.00 40.78 175 ALA A CA 1
ATOM 1269 C C . ALA A 1 175 ? -9.042 18.263 24.502 1.00 40.78 175 ALA A C 1
ATOM 1271 O O . ALA A 1 175 ? -8.051 18.986 24.577 1.00 40.78 175 ALA A O 1
ATOM 1272 N N . SER A 1 176 ? -10.269 18.778 24.665 1.00 41.25 176 SER A N 1
ATOM 1273 C CA . SER A 1 176 ? -10.533 20.220 24.823 1.00 41.25 176 SER A CA 1
ATOM 1274 C C . SER A 1 176 ? -10.647 20.719 26.270 1.00 41.25 176 SER A C 1
ATOM 1276 O O . SER A 1 176 ? -10.729 21.925 26.480 1.00 41.25 176 SER A O 1
ATOM 1278 N N . ARG A 1 177 ? -10.614 19.852 27.296 1.00 40.81 177 ARG A N 1
ATOM 1279 C CA . ARG A 1 177 ? -10.841 20.279 28.698 1.00 40.81 1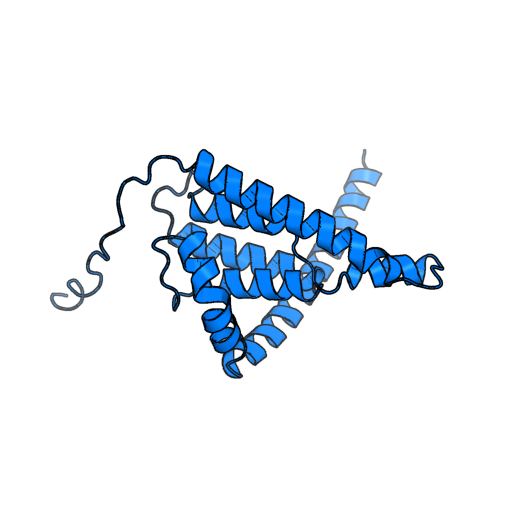77 ARG A CA 1
ATOM 1280 C C . ARG A 1 177 ? -9.590 20.490 29.555 1.00 40.81 177 ARG A C 1
ATOM 1282 O O . ARG A 1 177 ? -9.725 20.912 30.698 1.00 40.81 177 ARG A O 1
ATOM 1289 N N . ARG A 1 178 ? -8.381 20.243 29.032 1.00 40.09 178 ARG A N 1
ATOM 1290 C CA . ARG A 1 178 ? -7.131 20.349 29.819 1.00 40.09 178 ARG A CA 1
ATOM 1291 C C . ARG A 1 178 ? -6.289 21.605 29.548 1.00 40.09 178 ARG A C 1
ATOM 1293 O O . ARG A 1 178 ? -5.310 21.815 30.246 1.00 40.09 178 ARG A O 1
ATOM 1300 N N . LYS A 1 179 ? -6.695 22.473 28.610 1.00 44.00 179 LYS A N 1
ATOM 1301 C CA . LYS A 1 179 ? -6.050 23.783 28.360 1.00 44.00 179 LYS A CA 1
ATOM 1302 C C . LYS A 1 179 ? -6.732 24.978 29.050 1.00 44.00 179 LYS A C 1
ATOM 1304 O O . LYS A 1 179 ? -6.373 26.110 28.778 1.00 44.00 179 LYS A O 1
ATOM 1309 N N . ALA A 1 180 ? -7.696 24.737 29.941 1.00 45.09 180 ALA A N 1
ATOM 1310 C CA . ALA A 1 180 ? -8.393 25.793 30.690 1.00 45.09 180 ALA A CA 1
ATOM 1311 C C . ALA A 1 180 ? -8.053 25.812 32.197 1.00 45.09 180 ALA A C 1
ATOM 1313 O O . ALA A 1 180 ? -8.741 26.474 32.967 1.00 45.09 180 ALA A O 1
ATOM 1314 N N . LYS A 1 181 ? -7.044 25.046 32.640 1.00 42.59 181 LYS A N 1
ATOM 1315 C CA . LYS A 1 181 ? -6.654 24.936 34.061 1.00 42.59 181 LYS A CA 1
ATOM 1316 C C . LYS A 1 181 ? -5.138 24.820 34.300 1.00 42.59 181 LYS A C 1
ATOM 1318 O O . LYS A 1 181 ? -4.735 24.295 35.333 1.00 42.59 181 LYS A O 1
ATOM 1323 N N . ALA A 1 182 ? -4.314 25.282 33.366 1.00 38.69 182 ALA A N 1
ATOM 1324 C CA . ALA A 1 182 ? -2.879 25.458 33.581 1.00 38.69 182 ALA A CA 1
ATOM 1325 C C . ALA A 1 182 ? -2.495 26.872 33.161 1.00 38.69 182 ALA A C 1
ATOM 1327 O O . ALA A 1 182 ? -3.030 27.299 32.111 1.00 38.69 182 ALA A O 1
#

Radius of gyration: 19.6 Å; Cα contacts (8 Å, |Δi|>4): 142; chains: 1; bounding box: 51×41×63 Å

Solvent-accessible surface area (backbone atoms only — not comparable to full-atom values): 10182 Å² total; per-residue (Å²): 109,68,68,59,54,55,51,47,51,54,51,50,51,55,48,50,53,53,50,49,52,39,44,53,52,42,52,50,55,45,53,49,37,51,76,68,42,52,51,60,51,51,46,61,74,42,39,69,59,44,52,68,71,40,68,90,60,55,80,89,36,71,38,43,52,29,45,54,47,20,50,49,26,34,27,64,20,38,58,80,44,16,59,57,32,42,53,52,18,48,55,43,43,52,72,72,36,91,49,87,90,53,84,43,71,61,49,52,48,52,52,48,54,58,73,21,51,53,38,78,39,57,50,61,60,24,52,51,31,44,77,72,69,42,92,62,40,66,73,54,49,66,60,46,43,53,52,15,52,51,38,40,51,52,47,51,51,49,55,61,74,63,52,68,81,74,88,64,84,81,71,87,77,74,84,77,73,72,77,80,80,116